Protein AF-A0A8X8VWD7-F1 (afdb_monomer)

Organism: Salvia splendens (NCBI:txid180675)

pLDDT: mean 72.35, std 17.66, range [30.08, 92.81]

Mean predicted aligned error: 17.5 Å

Radius of gyration: 24.33 Å; Cα contacts (8 Å, |Δi|>4): 349; chains: 1; bounding box: 68×51×53 Å

Secondary structure (DSSP, 8-state):
-PPBPEEEEE---S-SS-----EEEEE--SSSEEEEEE-SS-EEEEESS---EEEEEE-TT-HHHHHHHHHHHHHHHHHH--EEEE-HHHHHHHHHH-GGGGG-B---SHHHHHHHHHH-SEEEEE--SSTTSTTEEEEEEEESGGGGTHHHHTTPPP--TTS--EEEEEEEESSTT---EEE-TTPPEEEE--TT--S-EEEEETTEEEEEE-TT-EEEE---SSPPPPP-SS-HHHHHHHHHHHHH-TTPPPPPPSS-----

Solvent-accessible surface area (backbone atoms only — not comparable to full-atom values): 16365 Å² total; per-residue (Å²): 134,90,63,58,47,61,50,76,52,73,69,87,78,98,81,64,104,59,99,67,81,57,74,50,66,52,56,52,83,82,65,60,55,26,52,68,44,82,52,102,86,46,77,42,78,34,61,75,51,82,77,53,25,37,33,43,44,68,42,81,96,40,71,71,41,51,56,52,48,55,55,49,54,50,47,39,41,74,78,65,66,40,47,44,34,32,47,57,70,56,48,55,52,44,44,71,75,35,72,82,50,68,80,55,41,60,68,90,49,77,70,47,62,75,51,41,77,81,67,45,68,42,82,47,77,40,54,71,94,56,74,76,59,88,27,34,84,43,75,43,80,31,46,24,70,42,14,73,44,71,35,33,76,51,69,28,68,76,46,62,63,87,52,77,31,37,35,42,24,48,29,73,46,78,42,99,79,68,67,58,47,80,40,60,46,88,52,73,46,75,52,69,40,50,72,82,54,91,68,83,46,74,47,61,56,96,89,38,80,78,42,80,46,53,63,61,41,68,50,78,48,62,68,65,98,72,73,84,88,80,89,61,95,82,40,71,62,62,49,48,56,47,46,39,40,75,71,63,50,57,89,71,74,81,80,76,59,97,63,74,90,81,75,135

Foldseek 3Di:
DFAADWDWDWDDDPDDPDPDTDTDTPGCPDAQWGQPDDDVQDGDIDGVDPWQEEEEEEDPPDPVLLVVVLVVLVCCCPPVVHAYEYEPVSLVSNCVVDVVSVSYHYDDDPVVVVCVVVVGRYYHYGDDPCVLPVFAPAKDWDQLVCCPPVVVVLVGDRHQNPRAWIKIGGHHTNDPPNHIDTGHQADKDKDAQALPDPDWDWDDDPNDDIDIDDHGDIDIDHDDPDDDDDDDPPDSVVRVVCCCCVPVVPPPDDDADPDHDPDD

InterPro domains:
  IPR016064 NAD kinase/diacylglycerol kinase-like domain superfamily [SSF111331] (53-135)
  IPR016064 NAD kinase/diacylglycerol kinase-like domain superfamily [SSF111331] (135-256)
  IPR017437 ATP-NAD kinase, PpnK-type, C-terminal [G3DSA:2.60.200.30] (138-226)
  IPR017438 Inorganic polyphosphate/ATP-NAD kinase, N-terminal [G3DSA:3.40.50.10330] (19-137)
  IPR017438 Inorganic polyphosphate/ATP-NAD kinase, N-terminal [G3DSA:3.40.50.10330] (227-251)

Nearest PDB structures (foldseek):
  3pfn-assembly1_B  TM=5.390E-01  e=9.059E-14  Homo sapiens
  8kgc-assembly1_D  TM=5.468E-01  e=1.023E-13  Homo sapiens
  8kgc-assembly1_C  TM=5.446E-01  e=1.088E-13  Homo sapiens
  8kgc-assembly1_A  TM=5.673E-01  e=8.144E-13  Homo sapiens
  3pfn-assembly1_C  TM=5.333E-01  e=4.163E-13  Homo sapiens

Sequence (264 aa):
MMRKASFKLSWYCKGEKSDRHKHDVVSFEKGNITTAERSSKQISLKWESPPQTVLMLTKPNSTSVKILCSEIVRWLKEQKNLTIFVEPRVKSELLTESPYYSFVQTWLDDKDVQTLHTKIDLIVTLGGDGTVLWVCDGLILSTTSGSTAYSLAAGGSMVHPQVPGILFTPICPHSLSFRPLILPEYVMLRVVVPFNSRSQAWVSFDGKDRKQLAPGDALVCSMAPWPVPTACQVDSTSDFLRSIHDGLHWNLRKTQAFDGPRDP

Structure (mmCIF, N/CA/C/O backbone):
data_AF-A0A8X8VWD7-F1
#
_entry.id   AF-A0A8X8VWD7-F1
#
loop_
_atom_site.group_PDB
_atom_site.id
_atom_site.type_symbol
_atom_site.label_atom_id
_atom_site.label_alt_id
_atom_site.label_comp_id
_atom_site.label_asym_id
_atom_site.label_entity_id
_atom_site.label_seq_id
_atom_site.pdbx_PDB_ins_code
_atom_site.Cartn_x
_atom_site.Cartn_y
_atom_site.Cartn_z
_atom_site.occupancy
_atom_site.B_iso_or_equiv
_atom_site.auth_seq_id
_atom_site.auth_comp_id
_atom_site.auth_asym_id
_atom_site.auth_atom_id
_atom_site.pdbx_PDB_model_num
ATOM 1 N N . MET A 1 1 ? 19.328 -20.432 22.036 1.00 34.38 1 MET A N 1
ATOM 2 C CA . MET A 1 1 ? 19.271 -19.006 22.428 1.00 34.38 1 MET A CA 1
ATOM 3 C C . MET A 1 1 ? 18.664 -18.230 21.261 1.00 34.38 1 MET A C 1
ATOM 5 O O . MET A 1 1 ? 19.328 -18.085 20.241 1.00 34.38 1 MET A O 1
ATOM 9 N N . MET A 1 2 ? 17.378 -17.870 21.337 1.00 34.78 2 MET A N 1
ATOM 10 C CA . MET A 1 2 ? 16.681 -17.132 20.269 1.00 34.78 2 MET A CA 1
ATOM 11 C C . MET A 1 2 ? 17.216 -15.696 20.208 1.00 34.78 2 MET A C 1
ATOM 13 O O . MET A 1 2 ? 17.334 -15.040 21.239 1.00 34.78 2 MET A O 1
ATOM 17 N N . ARG A 1 3 ? 17.605 -15.228 19.017 1.00 38.12 3 ARG A N 1
ATOM 18 C CA . ARG A 1 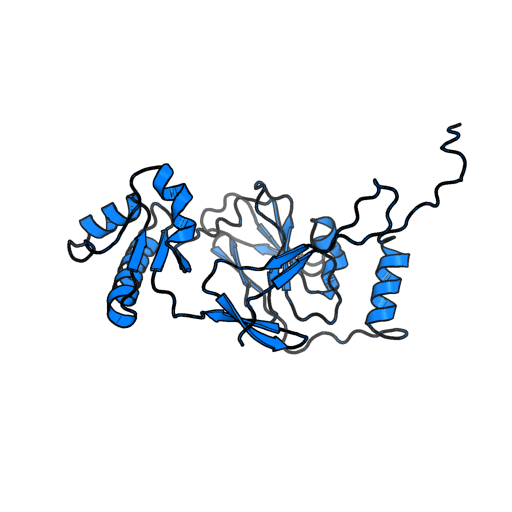3 ? 18.103 -13.860 18.810 1.00 38.12 3 ARG A CA 1
ATOM 19 C C . ARG A 1 3 ? 16.942 -12.967 18.373 1.00 38.12 3 ARG A C 1
ATOM 21 O O . ARG A 1 3 ? 16.262 -13.286 17.401 1.00 38.12 3 ARG A O 1
ATOM 28 N N . LYS A 1 4 ? 16.731 -11.854 19.081 1.00 41.72 4 LYS A N 1
ATOM 29 C CA . LYS A 1 4 ? 15.758 -10.823 18.696 1.00 41.72 4 LYS A CA 1
ATOM 30 C C . LYS A 1 4 ? 16.151 -10.193 17.358 1.00 41.72 4 LYS A C 1
ATOM 32 O O . LYS A 1 4 ? 17.343 -10.103 17.039 1.00 41.72 4 LYS A O 1
ATOM 37 N N . ALA A 1 5 ? 15.150 -9.783 16.573 1.00 39.69 5 ALA A N 1
ATOM 38 C CA . ALA A 1 5 ? 15.383 -9.101 15.305 1.00 39.69 5 ALA A CA 1
ATOM 39 C C . ALA A 1 5 ? 16.308 -7.900 15.556 1.00 39.69 5 ALA A C 1
ATOM 41 O O . ALA A 1 5 ? 16.084 -7.098 16.460 1.00 39.69 5 ALA A O 1
ATOM 42 N N . SER A 1 6 ? 17.399 -7.822 14.810 1.00 40.78 6 SER A N 1
ATOM 43 C CA . SER A 1 6 ? 18.344 -6.715 14.886 1.00 40.78 6 SER A CA 1
ATOM 44 C C . SER A 1 6 ? 18.591 -6.239 13.470 1.00 40.78 6 SER A C 1
ATOM 46 O O . SER A 1 6 ? 19.010 -7.013 12.605 1.00 40.78 6 SER A O 1
ATOM 48 N N . PHE A 1 7 ? 18.294 -4.969 13.220 1.00 40.34 7 PHE A N 1
ATOM 49 C CA . PHE A 1 7 ? 18.666 -4.323 11.974 1.00 40.34 7 PHE A CA 1
ATOM 50 C C . PHE A 1 7 ? 19.991 -3.607 12.210 1.00 40.34 7 PHE A C 1
ATOM 52 O O . PHE A 1 7 ? 20.132 -2.808 13.134 1.00 40.34 7 PHE A O 1
ATOM 59 N N . LYS A 1 8 ? 20.995 -3.927 11.392 1.00 36.59 8 LYS A N 1
ATOM 60 C CA . LYS A 1 8 ? 22.259 -3.195 11.392 1.00 36.59 8 LYS A CA 1
ATOM 61 C C . LYS A 1 8 ? 22.063 -1.976 10.499 1.00 36.59 8 LYS A C 1
ATOM 63 O O . LYS A 1 8 ? 22.049 -2.120 9.279 1.00 36.59 8 LYS A O 1
ATOM 68 N N . LEU A 1 9 ? 21.882 -0.802 11.098 1.00 30.08 9 LEU A N 1
ATOM 69 C CA . LEU A 1 9 ? 21.967 0.450 10.359 1.00 30.08 9 LEU A CA 1
ATOM 70 C C . LEU A 1 9 ? 23.439 0.854 10.299 1.00 30.08 9 LEU A C 1
ATOM 72 O O . LEU A 1 9 ? 24.126 0.965 11.311 1.00 30.08 9 LEU A O 1
ATOM 76 N N . SER A 1 10 ? 23.940 1.046 9.086 1.00 33.03 10 SER A N 1
ATOM 77 C CA . SER A 1 10 ? 25.266 1.604 8.848 1.00 33.03 10 SER A CA 1
ATOM 78 C C . SER A 1 10 ? 25.104 2.899 8.080 1.00 33.03 10 SER A C 1
ATOM 80 O O . SER A 1 10 ? 24.544 2.894 6.984 1.00 33.03 10 SER A O 1
ATOM 82 N N . TRP A 1 11 ? 25.612 3.992 8.634 1.00 38.28 11 TRP A N 1
ATOM 83 C CA . TRP A 1 11 ? 25.683 5.270 7.939 1.00 38.28 11 TRP A CA 1
ATOM 84 C C . TRP A 1 11 ? 27.093 5.846 8.022 1.00 38.28 11 TRP A C 1
ATOM 86 O O . TRP A 1 11 ? 27.909 5.455 8.858 1.00 38.28 11 TRP A O 1
ATOM 96 N N . TYR A 1 12 ? 27.377 6.764 7.105 1.00 34.75 12 TYR A N 1
ATOM 97 C CA . TYR A 1 12 ? 28.673 7.402 6.939 1.00 34.75 12 TYR A CA 1
ATOM 98 C C . TYR A 1 12 ? 28.525 8.904 7.191 1.00 34.75 12 TYR A C 1
ATOM 100 O O . TYR A 1 12 ? 27.782 9.575 6.477 1.00 34.75 12 TYR A O 1
ATOM 108 N N . CYS A 1 13 ? 29.231 9.432 8.193 1.00 32.12 13 CYS A N 1
ATOM 109 C CA . CYS A 1 13 ? 29.353 10.871 8.424 1.00 32.12 13 CYS A CA 1
ATOM 110 C C . CYS A 1 13 ? 30.760 11.319 8.033 1.00 32.12 13 CYS A C 1
ATOM 112 O O . CYS A 1 13 ? 31.749 10.876 8.613 1.00 32.12 13 CYS A O 1
ATOM 114 N N . LYS A 1 14 ? 30.853 12.213 7.047 1.00 38.50 14 LYS A N 1
ATOM 115 C CA . LYS A 1 14 ? 32.120 12.758 6.557 1.00 38.50 14 LYS A CA 1
ATOM 116 C C . LYS A 1 14 ? 32.535 13.936 7.443 1.00 38.50 14 LYS A C 1
ATOM 118 O O . LYS A 1 14 ? 32.353 15.089 7.073 1.00 38.50 14 LYS A O 1
ATOM 123 N N . GLY A 1 15 ? 33.014 13.639 8.646 1.00 47.12 15 GLY A N 1
ATOM 124 C CA . GLY A 1 15 ? 33.325 14.682 9.619 1.00 47.12 15 GLY A CA 1
ATOM 125 C C . GLY A 1 15 ? 33.857 14.158 10.942 1.00 47.12 15 GLY A C 1
ATOM 126 O O . GLY A 1 15 ? 33.262 14.438 11.964 1.00 47.12 15 GLY A O 1
ATOM 127 N N . GLU A 1 16 ? 34.931 13.372 10.917 1.00 38.38 16 GLU A N 1
ATOM 128 C CA . GLU A 1 16 ? 35.902 13.219 12.011 1.00 38.38 16 GLU A CA 1
ATOM 129 C C . GLU A 1 16 ? 37.056 12.352 11.481 1.00 38.38 16 GLU A C 1
ATOM 131 O O . GLU A 1 16 ? 36.824 11.406 10.731 1.00 38.38 16 GLU A O 1
ATOM 136 N N . LYS A 1 17 ? 38.312 12.697 11.798 1.00 42.28 17 LYS A N 1
ATOM 137 C CA . LYS A 1 17 ? 39.547 12.073 11.265 1.00 42.28 17 LYS A CA 1
ATOM 138 C C . LYS A 1 17 ? 39.801 10.642 11.785 1.00 42.28 17 LYS A C 1
ATOM 140 O O . LYS A 1 17 ? 40.917 10.289 12.151 1.00 42.28 17 LYS A O 1
ATOM 145 N N . SER A 1 18 ? 38.776 9.804 11.834 1.00 44.47 18 SER A N 1
ATOM 146 C CA . SER A 1 18 ? 38.897 8.391 12.166 1.00 44.47 18 SER A CA 1
ATOM 147 C C . SER A 1 18 ? 37.934 7.615 11.277 1.00 44.47 18 SER A C 1
ATOM 149 O O . SER A 1 18 ? 36.719 7.751 11.405 1.00 44.47 18 SER A O 1
ATOM 151 N N . ASP A 1 19 ? 38.497 6.783 10.405 1.00 42.84 19 ASP A N 1
ATOM 152 C CA . ASP A 1 19 ? 37.824 5.895 9.447 1.00 42.84 19 ASP A CA 1
ATOM 153 C C . ASP A 1 19 ? 37.116 4.711 10.146 1.00 42.84 19 ASP A C 1
ATOM 155 O O . ASP A 1 19 ? 37.159 3.558 9.723 1.00 42.84 19 ASP A O 1
ATOM 159 N N . ARG A 1 20 ? 36.496 4.967 11.303 1.00 42.66 20 ARG A N 1
ATOM 160 C CA . ARG A 1 20 ? 35.749 3.966 12.059 1.00 42.66 20 ARG A CA 1
ATOM 161 C C . ARG A 1 20 ? 34.300 4.002 11.608 1.00 42.66 20 ARG A C 1
ATOM 163 O O . ARG A 1 20 ? 33.562 4.931 11.927 1.00 42.66 20 ARG A O 1
ATOM 170 N N . HIS A 1 21 ? 33.884 2.952 10.906 1.00 41.91 21 HIS A N 1
ATOM 171 C CA . HIS A 1 21 ? 32.474 2.650 10.704 1.00 41.91 21 HIS A CA 1
ATOM 172 C C . HIS A 1 21 ? 31.763 2.625 12.064 1.00 41.91 21 HIS A C 1
ATOM 174 O O . HIS A 1 21 ? 32.009 1.733 12.878 1.00 41.91 21 HIS A O 1
ATOM 180 N N . LYS A 1 22 ? 30.872 3.589 12.323 1.00 38.59 22 LYS A N 1
ATOM 181 C CA . LYS A 1 22 ? 29.913 3.447 13.419 1.00 38.59 22 LYS A CA 1
ATOM 182 C C . LYS A 1 22 ? 28.881 2.411 12.983 1.00 38.59 22 LYS A C 1
ATOM 184 O O . LYS A 1 22 ? 28.254 2.524 11.930 1.00 38.59 22 LYS A O 1
ATOM 189 N N . HIS A 1 23 ? 28.787 1.345 13.760 1.00 40.72 23 HIS A N 1
ATOM 190 C CA . HIS A 1 23 ? 27.794 0.302 13.595 1.00 40.72 23 HIS A CA 1
ATOM 191 C C . HIS A 1 23 ? 26.852 0.402 14.780 1.00 40.72 23 HIS A C 1
ATOM 193 O O . HIS A 1 23 ? 27.210 -0.070 15.854 1.00 40.72 23 HIS A O 1
ATOM 199 N N . ASP A 1 24 ? 25.668 0.973 14.578 1.00 33.38 24 ASP A N 1
ATOM 200 C CA . ASP A 1 24 ? 24.598 0.803 15.551 1.00 33.38 24 ASP A CA 1
ATOM 201 C C . ASP A 1 24 ? 23.712 -0.350 15.097 1.00 33.38 24 ASP A C 1
ATOM 203 O O . ASP A 1 24 ? 23.136 -0.387 14.004 1.00 33.38 24 ASP A O 1
ATOM 207 N N . VAL A 1 25 ? 23.668 -1.362 15.952 1.00 37.59 25 VAL A N 1
ATOM 208 C CA . VAL A 1 25 ? 22.702 -2.438 15.842 1.00 37.59 25 VAL A CA 1
ATOM 209 C C . VAL A 1 25 ? 21.448 -1.933 16.536 1.00 37.59 25 VAL A C 1
ATOM 211 O O . VAL A 1 25 ? 21.422 -1.823 17.756 1.00 37.59 25 VAL A O 1
ATOM 214 N N . VAL A 1 26 ? 20.406 -1.624 15.764 1.00 36.72 26 VAL A N 1
ATOM 215 C CA . VAL A 1 26 ? 19.080 -1.373 16.328 1.00 36.72 26 VAL A CA 1
ATOM 216 C C . VAL A 1 26 ? 18.495 -2.740 16.662 1.00 36.72 26 VAL A C 1
ATOM 218 O O . VAL A 1 26 ? 17.959 -3.448 15.804 1.00 36.72 26 VAL A O 1
ATOM 221 N N . SER A 1 27 ? 18.704 -3.162 17.902 1.00 39.00 27 SER A N 1
ATOM 222 C CA . SER A 1 27 ? 18.064 -4.323 18.500 1.00 39.00 27 SER A CA 1
ATOM 223 C C . SER A 1 27 ? 16.671 -3.912 18.983 1.00 39.00 27 SER A C 1
ATOM 225 O O . SER A 1 27 ? 16.515 -2.932 19.711 1.00 39.00 27 SER A O 1
ATOM 227 N N . PHE A 1 28 ? 15.630 -4.669 18.623 1.00 43.25 28 PHE A N 1
ATOM 228 C CA . PHE A 1 28 ? 14.352 -4.578 19.342 1.00 43.25 28 PHE A CA 1
ATOM 229 C C . PHE A 1 28 ? 14.529 -5.255 20.705 1.00 43.25 28 PHE A C 1
ATOM 231 O O . PHE A 1 28 ? 14.054 -6.363 20.936 1.00 43.25 28 PHE A O 1
ATOM 238 N N . GLU A 1 29 ? 15.291 -4.640 21.609 1.00 41.69 29 GLU A N 1
ATOM 239 C CA . GLU A 1 29 ? 15.499 -5.178 22.958 1.00 41.69 29 GLU A CA 1
ATOM 240 C C . GLU A 1 29 ? 14.181 -5.238 23.739 1.00 41.69 29 GLU A C 1
ATOM 242 O O . GLU A 1 29 ? 13.947 -6.189 24.494 1.00 41.69 29 GLU A O 1
ATOM 247 N N . LYS A 1 30 ? 13.270 -4.296 23.464 1.00 44.53 30 LYS A N 1
ATOM 248 C CA . LYS A 1 30 ? 11.921 -4.219 24.032 1.00 44.53 30 LYS A CA 1
ATOM 249 C C . LYS A 1 30 ? 10.868 -4.502 22.955 1.00 44.53 30 LYS A C 1
ATOM 251 O O . LYS A 1 30 ? 10.582 -3.648 22.123 1.00 44.53 30 LYS A O 1
ATOM 256 N N . GLY A 1 31 ? 10.322 -5.715 22.971 1.00 48.94 31 GLY A N 1
AT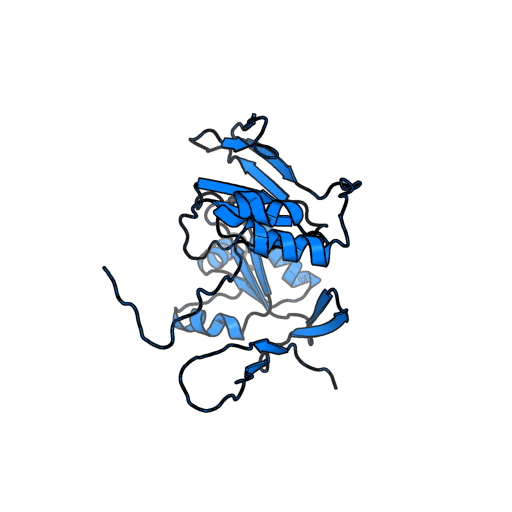OM 257 C CA . GLY A 1 31 ? 9.263 -6.181 22.072 1.00 48.94 31 GLY A CA 1
ATOM 258 C C . GLY A 1 31 ? 9.109 -7.704 22.129 1.00 48.94 31 GLY A C 1
ATOM 259 O O . GLY A 1 31 ? 10.093 -8.402 22.382 1.00 48.94 31 GLY A O 1
ATOM 260 N N . ASN A 1 32 ? 7.888 -8.195 21.889 1.00 52.47 32 ASN A N 1
ATOM 261 C CA . ASN A 1 32 ? 7.513 -9.621 21.918 1.00 52.47 32 ASN A CA 1
ATOM 262 C C . ASN A 1 32 ? 7.646 -10.302 20.542 1.00 52.47 32 ASN A C 1
ATOM 264 O O . ASN A 1 32 ? 6.995 -11.310 20.283 1.00 52.47 32 ASN A O 1
ATOM 268 N N . ILE A 1 33 ? 8.432 -9.743 19.618 1.00 48.16 33 ILE A N 1
ATOM 269 C CA . ILE A 1 33 ? 8.555 -10.247 18.244 1.00 48.16 33 ILE A CA 1
ATOM 270 C C . ILE A 1 33 ? 9.995 -10.708 18.005 1.00 48.16 33 ILE A C 1
ATOM 272 O O . ILE A 1 33 ? 10.941 -9.926 18.106 1.00 48.16 33 ILE A O 1
ATOM 276 N N . THR A 1 34 ? 10.164 -11.979 17.643 1.00 47.28 34 THR A N 1
ATOM 277 C CA . THR A 1 34 ? 11.444 -12.573 17.233 1.00 47.28 34 THR A CA 1
ATOM 278 C C . THR A 1 34 ? 11.433 -12.978 15.773 1.00 47.28 34 THR A C 1
ATOM 280 O O . THR A 1 34 ? 10.389 -13.157 15.152 1.00 47.28 34 THR A O 1
ATOM 283 N N . THR A 1 35 ? 12.617 -13.147 15.193 1.00 48.88 35 THR A N 1
ATOM 284 C CA . THR A 1 35 ? 12.740 -13.781 13.882 1.00 48.88 35 THR A CA 1
ATOM 285 C C . THR A 1 35 ? 12.562 -15.289 14.041 1.00 48.88 35 THR A C 1
ATOM 287 O O . THR A 1 35 ? 13.400 -15.938 14.666 1.00 48.88 35 THR A O 1
ATOM 290 N N . ALA A 1 36 ? 11.485 -15.835 13.482 1.00 43.59 36 ALA A N 1
ATOM 291 C CA . ALA A 1 36 ? 11.195 -17.266 13.468 1.00 43.59 36 ALA A CA 1
ATOM 292 C C . ALA A 1 36 ? 12.186 -18.022 12.584 1.00 43.59 36 ALA A C 1
ATOM 294 O O . ALA A 1 36 ? 12.737 -19.040 12.988 1.00 43.59 36 ALA A O 1
ATOM 295 N N . GLU A 1 37 ? 12.416 -17.492 11.383 1.00 39.47 37 GLU A N 1
ATOM 296 C CA . GLU A 1 37 ? 13.271 -18.084 10.363 1.00 39.47 37 GLU A CA 1
ATOM 297 C C . GLU A 1 37 ? 13.940 -16.972 9.561 1.00 39.47 37 GLU A C 1
ATOM 299 O O . GLU A 1 37 ? 13.313 -15.972 9.191 1.00 39.47 37 GLU A O 1
ATOM 304 N N . ARG A 1 38 ? 15.239 -17.149 9.315 1.00 35.44 38 ARG A N 1
ATOM 305 C CA . ARG A 1 38 ? 16.045 -16.254 8.491 1.00 35.44 38 ARG A CA 1
ATOM 306 C C . ARG A 1 38 ? 16.423 -17.007 7.222 1.00 35.44 38 ARG A C 1
ATOM 308 O O . ARG A 1 38 ? 17.438 -17.694 7.185 1.00 35.44 38 ARG A O 1
ATOM 315 N N . SER A 1 39 ? 15.583 -16.896 6.200 1.00 39.06 39 SER A N 1
ATOM 316 C CA . SER A 1 39 ? 15.963 -17.243 4.831 1.00 39.06 39 SER A CA 1
ATOM 317 C C . SER A 1 39 ? 16.686 -16.045 4.208 1.00 39.06 39 SER A C 1
ATOM 319 O O . SER A 1 39 ? 16.438 -14.902 4.592 1.00 39.06 39 SER A O 1
ATOM 321 N N . SER A 1 40 ? 17.546 -16.270 3.212 1.00 43.19 40 SER A N 1
ATOM 322 C CA . SER A 1 40 ? 18.128 -15.188 2.400 1.00 43.19 40 SER A CA 1
ATOM 323 C C . SER A 1 40 ? 17.073 -14.347 1.661 1.00 43.19 40 SER A C 1
ATOM 325 O O . SER A 1 40 ? 17.414 -13.303 1.113 1.00 43.19 40 SER A O 1
ATOM 327 N N . LYS A 1 41 ? 15.801 -14.780 1.659 1.00 41.50 41 LYS A N 1
ATOM 328 C CA . LYS A 1 41 ? 14.684 -14.153 0.936 1.00 41.50 41 LYS A CA 1
ATOM 329 C C . LYS A 1 41 ? 13.497 -13.722 1.807 1.00 41.50 41 LYS A C 1
ATOM 331 O O . LYS A 1 41 ? 12.646 -12.988 1.322 1.00 41.50 41 LYS A O 1
ATOM 336 N N . GLN A 1 42 ? 13.414 -14.145 3.070 1.00 35.72 42 GLN A N 1
ATOM 337 C CA . GLN A 1 42 ? 12.292 -13.792 3.944 1.00 35.72 42 GLN A CA 1
ATOM 338 C C . GLN A 1 42 ? 12.719 -13.801 5.412 1.00 35.72 42 GLN A C 1
ATOM 340 O O . GLN A 1 42 ? 13.373 -14.736 5.880 1.00 35.72 42 GLN A O 1
ATOM 345 N N . ILE A 1 43 ? 12.322 -12.755 6.135 1.00 41.94 43 ILE A N 1
ATOM 346 C CA . ILE A 1 43 ? 12.397 -12.702 7.593 1.00 41.94 43 ILE A CA 1
ATOM 347 C C . ILE A 1 43 ? 10.979 -12.951 8.093 1.00 41.94 43 ILE A C 1
ATOM 349 O O . ILE A 1 43 ? 10.116 -12.082 7.985 1.00 41.94 43 ILE A O 1
ATOM 353 N N . SER A 1 44 ? 10.727 -14.157 8.596 1.00 41.12 44 SER A N 1
ATOM 354 C CA . SER A 1 44 ? 9.458 -14.463 9.253 1.00 41.12 44 SER A CA 1
ATOM 355 C C . SER A 1 44 ? 9.513 -13.917 10.675 1.00 41.12 44 SER A C 1
ATOM 357 O O . SER A 1 44 ? 10.395 -14.291 11.451 1.00 41.12 44 SER A O 1
ATOM 359 N N . LEU A 1 45 ? 8.612 -12.996 11.006 1.00 44.44 45 LEU A N 1
ATOM 360 C CA . LEU A 1 45 ? 8.451 -12.486 12.362 1.00 44.44 45 LEU A CA 1
ATOM 361 C C . LEU A 1 45 ? 7.459 -13.389 13.095 1.00 44.44 45 LEU A C 1
ATOM 363 O O . LEU A 1 45 ? 6.318 -13.551 12.668 1.00 44.44 45 LEU A O 1
ATOM 367 N N . LYS A 1 46 ? 7.903 -13.988 14.196 1.00 49.09 46 LYS A N 1
ATOM 368 C CA . LYS A 1 46 ? 7.081 -14.807 15.079 1.00 49.09 46 LYS A CA 1
ATOM 369 C C . LYS A 1 46 ? 6.983 -14.118 16.424 1.00 49.09 46 LYS A C 1
ATOM 371 O O . LYS A 1 46 ? 7.976 -13.662 16.987 1.00 49.09 46 LYS A O 1
ATOM 376 N N . TRP A 1 47 ? 5.766 -14.051 16.930 1.00 58.12 47 TRP A N 1
ATOM 377 C CA . TRP A 1 47 ? 5.529 -13.592 18.281 1.00 58.12 47 TRP A CA 1
ATOM 378 C C . TRP A 1 47 ? 6.166 -14.577 19.274 1.00 58.12 47 TRP A C 1
ATOM 380 O O . TRP A 1 47 ? 5.934 -15.783 19.182 1.00 58.12 47 TRP A O 1
ATOM 390 N N . GLU A 1 48 ? 6.996 -14.076 20.192 1.00 60.06 48 GLU A N 1
ATOM 391 C CA . GLU A 1 48 ? 7.553 -14.852 21.310 1.00 60.06 48 GLU A CA 1
ATOM 392 C C . GLU A 1 48 ? 6.426 -15.367 22.216 1.00 60.06 48 GLU A C 1
ATOM 394 O O . GLU A 1 48 ? 6.473 -16.499 22.694 1.00 60.06 48 GLU A O 1
ATOM 399 N N . SER A 1 49 ? 5.383 -14.555 22.386 1.00 67.56 49 SER A N 1
ATOM 400 C CA . SER A 1 49 ? 4.134 -14.884 23.068 1.00 67.56 49 SER A CA 1
ATOM 401 C C . SER A 1 49 ? 2.950 -14.480 22.186 1.00 67.56 49 SER A C 1
ATOM 403 O O . SER A 1 49 ? 3.030 -13.460 21.506 1.00 67.56 49 SER A O 1
ATOM 405 N N . PRO A 1 50 ? 1.846 -15.249 22.151 1.00 69.44 50 PRO A N 1
ATOM 406 C CA . PRO A 1 50 ? 0.674 -14.853 21.376 1.00 69.44 50 PRO A CA 1
ATOM 407 C C . PRO A 1 50 ? 0.209 -13.454 21.815 1.00 69.44 50 PRO A C 1
ATOM 409 O O . PRO A 1 50 ? 0.199 -13.190 23.022 1.00 69.44 50 PRO A O 1
ATOM 412 N N . PRO A 1 51 ? -0.160 -12.567 20.869 1.00 78.00 51 PRO A N 1
ATOM 413 C CA . PRO A 1 51 ? -0.600 -11.219 21.204 1.00 78.00 51 PRO A CA 1
ATOM 414 C C . PRO A 1 51 ? -1.797 -11.313 22.144 1.00 78.00 51 PRO A C 1
ATOM 416 O O . PRO A 1 51 ? -2.687 -12.133 21.918 1.00 78.00 51 PRO A O 1
ATOM 419 N N . GLN A 1 52 ? -1.804 -10.504 23.197 1.00 84.31 52 GLN A N 1
ATOM 420 C CA . GLN A 1 52 ? -2.865 -10.491 24.202 1.00 84.31 52 GLN A CA 1
ATOM 421 C C . GLN A 1 52 ? -3.757 -9.264 24.058 1.00 84.31 52 GLN A C 1
ATOM 423 O O . GLN A 1 52 ? -4.940 -9.335 24.399 1.00 84.31 52 GLN A O 1
ATOM 428 N N . THR A 1 53 ? -3.220 -8.167 23.517 1.00 84.62 53 THR A N 1
ATOM 429 C CA . THR A 1 53 ? -3.931 -6.889 23.435 1.00 84.62 53 THR A CA 1
ATOM 430 C C . THR A 1 53 ? -4.055 -6.388 21.999 1.00 84.62 53 THR A C 1
ATOM 432 O O . THR A 1 53 ? -3.058 -6.210 21.297 1.00 84.62 53 THR A O 1
ATOM 435 N N . VAL A 1 54 ? -5.289 -6.098 21.579 1.00 86.62 54 VAL A N 1
ATOM 436 C CA . VAL A 1 54 ? -5.626 -5.524 20.270 1.00 86.62 54 VAL A CA 1
ATOM 437 C C . VAL A 1 54 ? -6.212 -4.127 20.436 1.00 86.62 54 VAL A C 1
ATOM 439 O O . VAL A 1 54 ? -7.159 -3.951 21.194 1.00 86.62 54 VAL A O 1
ATOM 442 N N . LEU A 1 55 ? -5.713 -3.153 19.680 1.00 84.81 55 LEU A N 1
ATOM 443 C CA . LEU A 1 55 ? -6.370 -1.866 19.462 1.00 84.81 55 LEU A CA 1
ATOM 444 C C . LEU A 1 55 ? -7.191 -1.917 18.177 1.00 84.81 55 LEU A C 1
ATOM 446 O O . LEU A 1 55 ? -6.637 -2.192 17.116 1.00 84.81 55 LEU A O 1
ATOM 450 N N . MET A 1 56 ? -8.477 -1.592 18.249 1.00 83.06 56 MET A N 1
ATOM 451 C CA . MET A 1 56 ? -9.324 -1.404 17.079 1.00 83.06 56 MET A CA 1
ATOM 452 C C . MET A 1 56 ? -9.577 0.078 16.817 1.00 83.06 56 MET A C 1
ATOM 454 O O . MET A 1 56 ? -10.073 0.800 17.682 1.00 83.06 56 MET A O 1
ATOM 458 N N . LEU A 1 57 ? -9.262 0.516 15.603 1.00 79.75 57 LEU A N 1
ATOM 459 C CA . LEU A 1 57 ? -9.571 1.855 15.101 1.00 79.75 57 LEU A CA 1
ATOM 460 C C . LEU A 1 57 ? -10.655 1.730 14.042 1.00 79.75 57 LEU A C 1
ATOM 462 O O . LEU A 1 57 ? -10.591 0.805 13.231 1.00 79.75 57 LEU A O 1
ATOM 466 N N . THR A 1 58 ? -11.635 2.633 14.023 1.00 82.00 58 THR A N 1
ATOM 467 C CA . THR A 1 58 ? -12.758 2.503 13.082 1.00 82.00 58 THR A CA 1
ATOM 468 C C . THR A 1 58 ? -13.007 3.763 12.266 1.00 82.00 58 THR A C 1
ATOM 470 O O . THR A 1 58 ? -12.871 4.877 12.768 1.00 82.00 58 THR A O 1
ATOM 473 N N . LYS A 1 59 ? -13.444 3.609 11.009 1.00 77.62 59 LYS A N 1
ATOM 474 C CA . LYS A 1 59 ? -13.917 4.744 10.209 1.00 77.62 59 LYS A CA 1
ATOM 475 C C . LYS A 1 59 ? -15.122 5.404 10.891 1.00 77.62 59 LYS A C 1
ATOM 477 O O . LYS A 1 59 ? -16.140 4.734 11.108 1.00 77.62 59 LYS A O 1
ATOM 482 N N . PRO A 1 60 ? -15.089 6.725 11.125 1.00 76.44 60 PRO A N 1
ATOM 483 C CA . PRO A 1 60 ? -16.218 7.412 11.718 1.00 76.44 60 PRO A CA 1
ATOM 484 C C . PRO A 1 60 ? -17.444 7.418 10.792 1.00 76.44 60 PRO A C 1
ATOM 486 O O . PRO A 1 60 ? -17.330 7.477 9.568 1.00 76.44 60 PRO A O 1
ATOM 489 N N . ASN A 1 61 ? -18.637 7.409 11.394 1.00 76.00 61 ASN A N 1
ATOM 490 C CA . ASN A 1 61 ? -19.928 7.624 10.718 1.00 76.00 61 ASN A CA 1
ATOM 491 C C . ASN A 1 61 ? -20.271 6.607 9.609 1.00 76.00 61 ASN A C 1
ATOM 493 O O . ASN A 1 61 ? -21.008 6.926 8.680 1.00 76.00 61 ASN A O 1
ATOM 497 N N . SER A 1 62 ? -19.766 5.373 9.700 1.00 77.69 62 SER A N 1
ATOM 498 C CA . SER A 1 62 ? -20.088 4.299 8.756 1.00 77.69 62 SER A CA 1
ATOM 499 C C . SER A 1 62 ? -20.842 3.162 9.445 1.00 77.69 62 SER A C 1
ATOM 501 O O . SER A 1 62 ? -20.271 2.432 10.247 1.00 77.69 62 SER A O 1
ATOM 503 N N . THR A 1 63 ? -22.128 2.992 9.123 1.00 80.94 63 THR A N 1
ATOM 504 C CA . THR A 1 63 ? -22.991 1.968 9.743 1.00 80.94 63 THR A CA 1
ATOM 505 C C . THR A 1 63 ? -22.489 0.545 9.495 1.00 80.94 63 THR A C 1
ATOM 507 O O . THR A 1 63 ? -22.490 -0.268 10.410 1.00 80.94 63 THR A O 1
ATOM 510 N N . SER A 1 64 ? -21.990 0.253 8.291 1.00 80.88 64 SER A N 1
ATOM 511 C CA . SER A 1 64 ? -21.416 -1.059 7.960 1.00 80.88 64 SER A CA 1
ATOM 512 C C . SER A 1 64 ? -20.176 -1.385 8.795 1.00 80.88 64 SER A C 1
ATOM 514 O O . SER A 1 64 ? -20.032 -2.508 9.268 1.00 80.88 64 SER A O 1
ATOM 516 N N . VAL A 1 65 ? -19.304 -0.399 9.025 1.00 83.00 65 VAL A N 1
ATOM 517 C CA . VAL A 1 65 ? -18.106 -0.558 9.862 1.00 83.00 65 VAL A CA 1
ATOM 518 C C . VAL A 1 65 ? -18.477 -0.753 11.329 1.00 83.00 65 VAL A C 1
ATOM 520 O O . VAL A 1 65 ? -17.827 -1.543 12.001 1.00 83.00 65 VAL A O 1
ATOM 523 N N . LYS A 1 66 ? -19.530 -0.087 11.819 1.00 84.19 66 LYS A N 1
ATOM 524 C CA . LYS A 1 66 ? -20.026 -0.272 13.192 1.00 84.19 66 LYS A CA 1
ATOM 525 C C . LYS A 1 66 ? -20.480 -1.710 13.445 1.00 84.19 66 LYS A C 1
ATOM 527 O O . LYS A 1 66 ? -20.007 -2.320 14.396 1.00 84.19 66 LYS A O 1
ATOM 532 N N . ILE A 1 67 ? -21.314 -2.255 12.554 1.00 84.31 67 ILE A N 1
ATOM 533 C CA . ILE A 1 67 ? -21.806 -3.643 12.640 1.00 84.31 67 ILE A CA 1
ATOM 534 C C . ILE A 1 67 ? -20.630 -4.628 12.601 1.00 84.31 67 ILE A C 1
ATOM 536 O O . ILE A 1 67 ? -20.495 -5.487 13.463 1.00 84.31 67 ILE A O 1
ATOM 540 N N . LEU A 1 68 ? -19.716 -4.454 11.643 1.00 86.19 68 LEU A N 1
ATOM 541 C CA . LEU A 1 68 ? -18.537 -5.313 11.526 1.00 86.19 68 LEU A CA 1
ATOM 542 C C . LEU A 1 68 ? -17.617 -5.207 12.757 1.00 86.19 68 LEU A C 1
ATOM 544 O O . LEU A 1 68 ? -17.028 -6.193 13.196 1.00 86.19 68 LEU A O 1
ATOM 548 N N . CYS A 1 69 ? -17.477 -4.006 13.324 1.00 88.12 69 CYS A N 1
ATOM 549 C CA . CYS A 1 69 ? -16.692 -3.789 14.531 1.00 88.12 69 CYS A CA 1
ATOM 550 C C . CYS A 1 69 ? -17.276 -4.560 15.714 1.00 88.12 69 CYS A C 1
ATOM 552 O O . CYS A 1 69 ? -16.515 -5.203 16.433 1.00 88.12 69 CYS A O 1
ATOM 554 N N . SER A 1 70 ? -18.596 -4.533 15.911 1.00 89.56 70 SER A N 1
ATOM 555 C CA . SER A 1 70 ? -19.233 -5.236 17.025 1.00 89.56 70 SER A CA 1
ATOM 556 C C . SER A 1 70 ? -19.074 -6.761 16.896 1.00 89.56 70 SER A C 1
ATOM 558 O O . SER A 1 70 ? -18.660 -7.423 17.854 1.00 89.56 70 SER A O 1
ATOM 560 N N . GLU A 1 71 ? -19.226 -7.307 15.684 1.00 89.19 71 GLU A N 1
ATOM 561 C CA . GLU A 1 71 ? -18.972 -8.723 15.376 1.00 89.19 71 GLU A CA 1
ATOM 562 C C . GLU A 1 71 ? -17.520 -9.147 15.646 1.00 89.19 71 GLU A C 1
ATOM 564 O O . GLU A 1 71 ? -17.275 -10.174 16.287 1.00 89.19 71 GLU A O 1
ATOM 569 N N . ILE A 1 72 ? -16.542 -8.354 15.198 1.00 89.56 72 ILE A N 1
ATOM 570 C CA . ILE A 1 72 ? -15.121 -8.673 15.383 1.00 89.56 72 ILE A CA 1
ATOM 571 C C . ILE A 1 72 ? -14.727 -8.567 16.856 1.00 89.56 72 ILE A C 1
ATOM 573 O O . ILE A 1 72 ? -14.021 -9.443 17.353 1.00 89.56 72 ILE A O 1
ATOM 577 N N . VAL A 1 73 ? -15.197 -7.547 17.581 1.00 91.50 73 VAL A N 1
ATOM 578 C CA . VAL A 1 73 ? -14.948 -7.409 19.026 1.00 91.50 73 VAL A CA 1
ATOM 579 C C . VAL A 1 73 ? -15.476 -8.631 19.776 1.00 91.50 73 VAL A C 1
ATOM 581 O O . VAL A 1 73 ? -14.758 -9.211 20.596 1.00 91.50 73 VAL A O 1
ATOM 584 N N . ARG A 1 74 ? -16.703 -9.065 19.464 1.00 91.12 74 ARG A N 1
ATOM 585 C CA . ARG A 1 74 ? -17.310 -10.273 20.033 1.00 91.12 74 ARG A CA 1
ATOM 586 C C . ARG A 1 74 ? -16.476 -11.515 19.710 1.00 91.12 74 ARG A C 1
ATOM 588 O O . ARG A 1 74 ? -16.128 -12.263 20.620 1.00 91.12 74 ARG A O 1
ATOM 595 N N . TRP A 1 75 ? -16.083 -11.705 18.451 1.00 92.69 75 TRP A N 1
ATOM 596 C CA . TRP A 1 75 ? -15.259 -12.843 18.037 1.00 92.69 75 TRP A CA 1
ATOM 597 C C . TRP A 1 75 ? -13.885 -12.862 18.724 1.00 92.69 75 TRP A C 1
ATOM 599 O O . TRP A 1 75 ? -13.463 -13.903 19.229 1.00 92.69 75 TRP A O 1
ATOM 609 N N . LEU A 1 76 ? -13.196 -11.718 18.806 1.00 89.56 76 LEU A N 1
ATOM 610 C CA . LEU A 1 76 ? -11.893 -11.598 19.471 1.00 89.56 76 LEU A CA 1
ATOM 611 C C . LEU A 1 76 ? -11.991 -11.925 20.962 1.00 89.56 76 LEU A C 1
ATOM 613 O O . LEU A 1 76 ? -11.085 -12.554 21.517 1.00 89.56 76 LEU A O 1
ATOM 617 N N . LYS A 1 77 ? -13.096 -11.539 21.608 1.00 91.00 77 LYS A N 1
ATOM 618 C CA . LYS A 1 77 ? -13.321 -11.859 23.014 1.00 91.00 77 LYS A CA 1
ATOM 619 C C . LYS A 1 77 ? -13.666 -13.333 23.226 1.00 91.00 77 LYS A C 1
ATOM 621 O O . LYS A 1 77 ? -13.063 -13.966 24.085 1.00 91.00 77 LYS A O 1
ATOM 626 N N . GLU A 1 78 ? -14.591 -13.888 22.449 1.00 90.44 78 GLU A N 1
ATOM 627 C CA . GLU A 1 78 ? -15.086 -15.260 22.637 1.00 90.44 78 GLU A CA 1
ATOM 628 C C . GLU A 1 78 ? -14.082 -16.323 22.179 1.00 90.44 78 GLU A C 1
ATOM 630 O O . GLU A 1 78 ? -13.872 -17.314 22.871 1.00 90.44 78 GLU A O 1
ATOM 635 N N . GLN A 1 79 ? -13.448 -16.125 21.021 1.00 88.94 79 GLN A N 1
ATOM 636 C CA . GLN A 1 79 ? -12.615 -17.151 20.384 1.00 88.94 79 GLN A CA 1
ATOM 637 C C . GLN A 1 79 ? -11.139 -17.039 20.748 1.00 88.94 79 GLN A C 1
ATOM 639 O O . GLN A 1 79 ? -10.417 -18.036 20.739 1.00 88.94 79 GLN A O 1
ATOM 644 N N . LYS A 1 80 ? -10.660 -15.818 21.010 1.00 83.38 80 LYS A N 1
ATOM 645 C CA . LYS A 1 80 ? -9.237 -15.544 21.257 1.00 83.38 80 LYS A CA 1
ATOM 646 C C . LYS A 1 80 ? -8.956 -15.028 22.668 1.00 83.38 80 LYS A C 1
ATOM 648 O O . LYS A 1 80 ? -7.790 -14.957 23.040 1.00 83.38 80 LYS A O 1
ATOM 653 N N . ASN A 1 81 ? -9.997 -14.710 23.446 1.00 89.88 81 ASN A N 1
ATOM 654 C CA . ASN A 1 81 ? -9.918 -14.132 24.791 1.00 89.88 81 ASN A CA 1
ATOM 655 C C . ASN A 1 81 ? -8.920 -12.965 24.901 1.00 89.88 81 ASN A C 1
ATOM 657 O O . ASN A 1 81 ? -8.178 -12.852 25.876 1.00 89.88 81 ASN A O 1
ATOM 661 N N . LEU A 1 82 ? -8.903 -12.101 23.885 1.00 89.56 82 LEU A N 1
ATOM 662 C CA . LEU A 1 82 ? -8.001 -10.953 23.832 1.00 89.56 82 LEU A CA 1
ATOM 663 C C . LEU A 1 82 ? -8.547 -9.773 24.637 1.00 89.56 82 LEU A C 1
ATOM 665 O O . LEU A 1 82 ? -9.757 -9.627 24.831 1.00 89.56 82 LEU A O 1
ATOM 669 N N . THR A 1 83 ? -7.639 -8.912 25.088 1.00 90.38 83 THR A N 1
ATOM 670 C CA . THR A 1 83 ? -7.974 -7.596 25.635 1.00 90.38 83 THR A CA 1
ATOM 671 C C . THR A 1 83 ? -8.144 -6.626 24.477 1.00 90.38 83 THR A C 1
ATOM 673 O O . THR A 1 83 ? -7.241 -6.472 23.657 1.00 90.38 83 THR A O 1
ATOM 676 N N . ILE A 1 84 ? -9.303 -5.976 24.396 1.00 92.81 84 ILE A N 1
ATOM 677 C CA . ILE A 1 84 ? -9.628 -5.075 23.290 1.00 92.81 84 ILE A CA 1
ATOM 678 C C . ILE A 1 84 ? -9.617 -3.628 23.777 1.00 92.81 84 ILE A C 1
ATOM 680 O O . ILE A 1 84 ? -10.332 -3.275 24.715 1.00 92.81 84 ILE A O 1
ATOM 684 N N . PHE A 1 85 ? -8.823 -2.803 23.104 1.00 91.69 85 PHE A N 1
ATOM 685 C CA . PHE A 1 85 ? -8.831 -1.350 23.184 1.00 91.69 85 PHE A CA 1
ATOM 686 C C . PHE A 1 85 ? -9.540 -0.780 21.963 1.00 91.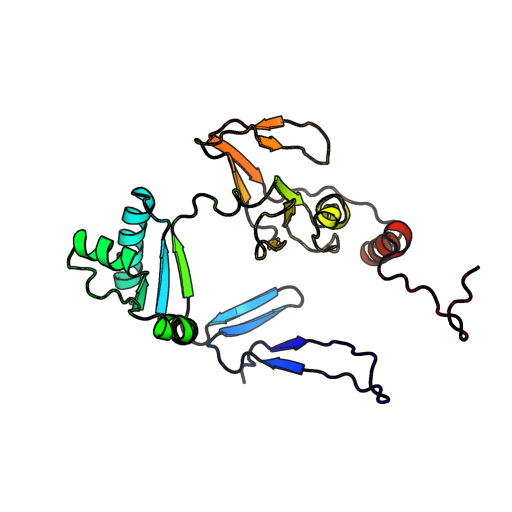69 85 PHE A C 1
ATOM 688 O O . PHE A 1 85 ? -9.341 -1.263 20.853 1.00 91.69 85 PHE A O 1
ATOM 695 N N . VAL A 1 86 ? -10.333 0.267 22.147 1.00 90.31 86 VAL A N 1
ATOM 696 C CA . VAL A 1 86 ? -10.964 1.018 21.055 1.00 90.31 86 VAL A CA 1
ATOM 697 C C . VAL A 1 86 ? -10.904 2.510 21.349 1.00 90.31 86 VAL A C 1
ATOM 699 O O . VAL A 1 86 ? -10.667 2.913 22.488 1.00 90.31 86 VAL A O 1
ATOM 702 N N . GLU A 1 87 ? -11.156 3.331 20.334 1.00 87.56 87 GLU A N 1
ATOM 703 C CA . GLU A 1 87 ? -11.299 4.776 20.518 1.00 87.56 87 GLU A CA 1
ATOM 704 C C . GLU A 1 87 ? -12.484 5.116 21.442 1.00 87.56 87 GLU A C 1
ATOM 706 O O . GLU A 1 87 ? -13.523 4.450 21.365 1.00 87.56 87 GLU A O 1
ATOM 711 N N . PRO A 1 88 ? -12.405 6.198 22.245 1.00 89.69 88 PRO A N 1
ATOM 712 C CA . PRO A 1 88 ? -13.469 6.583 23.180 1.00 89.69 88 PRO A CA 1
ATOM 713 C C . PRO A 1 88 ? -14.850 6.652 22.524 1.00 89.69 88 PRO A C 1
ATOM 715 O O . PRO A 1 88 ? -15.840 6.157 23.060 1.00 89.69 88 PRO A O 1
ATOM 718 N N . ARG A 1 89 ? -14.892 7.188 21.300 1.00 88.50 89 ARG A N 1
ATOM 719 C CA . ARG A 1 89 ? -16.096 7.282 20.473 1.00 88.50 89 ARG A CA 1
ATOM 720 C C . ARG A 1 89 ? -16.710 5.913 20.171 1.00 88.50 89 ARG A C 1
ATOM 722 O O . ARG A 1 89 ? -17.918 5.742 20.291 1.00 88.50 89 ARG A O 1
ATOM 729 N N . VAL A 1 90 ? -15.881 4.944 19.787 1.00 89.06 90 VAL A N 1
ATOM 730 C CA . VAL A 1 90 ? -16.305 3.579 19.436 1.00 89.06 90 VAL A CA 1
ATOM 731 C C . VAL A 1 90 ? -16.806 2.849 20.674 1.00 89.06 90 VAL A C 1
ATOM 733 O O . VAL A 1 90 ? -17.813 2.151 20.609 1.00 89.06 90 VAL A O 1
ATOM 736 N N . LYS A 1 91 ? -16.164 3.063 21.829 1.00 91.44 91 LYS A N 1
ATOM 737 C CA . LYS A 1 91 ? -16.630 2.502 23.101 1.00 91.44 91 LYS A CA 1
ATOM 738 C C . LYS A 1 91 ? -18.038 2.986 23.446 1.00 91.44 91 LYS A C 1
ATOM 740 O O . LYS A 1 91 ? -18.878 2.170 23.813 1.00 91.44 91 LYS A O 1
ATOM 745 N N . SER A 1 92 ? -18.312 4.282 23.307 1.00 89.81 92 SER A N 1
ATOM 746 C CA . SER A 1 92 ? -19.657 4.828 23.531 1.00 89.81 92 SER A CA 1
ATOM 747 C C . SER A 1 92 ? -20.692 4.240 22.566 1.00 89.81 92 SER A C 1
ATOM 749 O O . SER A 1 92 ? -21.802 3.918 22.988 1.00 89.81 92 SER A O 1
ATOM 751 N N . GLU A 1 93 ? -20.331 4.059 21.292 1.00 89.44 93 GLU A N 1
ATOM 752 C CA . GLU A 1 93 ? -21.204 3.440 20.285 1.00 89.44 93 GLU A CA 1
ATOM 753 C C . GLU A 1 93 ? -21.527 1.974 20.637 1.00 89.44 93 GLU A C 1
ATOM 755 O O . GLU A 1 93 ? -22.699 1.605 20.675 1.00 89.44 93 GLU A O 1
ATOM 760 N N . LEU A 1 94 ? -20.520 1.168 20.994 1.00 89.88 94 LEU A N 1
ATOM 761 C CA . LEU A 1 94 ? -20.700 -0.235 21.393 1.00 89.88 94 LEU A CA 1
ATOM 762 C C . LEU A 1 94 ? -21.541 -0.379 22.670 1.00 89.88 94 LEU A C 1
ATOM 764 O O . LEU A 1 94 ? -22.420 -1.233 22.738 1.00 89.88 94 LEU A O 1
ATOM 768 N N . LEU A 1 95 ? -21.312 0.469 23.676 1.00 91.31 95 LEU A N 1
ATOM 769 C CA . LEU A 1 95 ? -22.091 0.451 24.920 1.00 91.31 95 LEU A CA 1
ATOM 770 C C . LEU A 1 95 ? -23.561 0.827 24.708 1.00 91.31 95 LEU A C 1
ATOM 772 O O . LEU A 1 95 ? -24.422 0.345 25.439 1.00 91.31 95 LEU A O 1
ATOM 776 N N . THR A 1 96 ? -23.841 1.676 23.717 1.00 90.25 96 THR A N 1
ATOM 777 C CA . THR A 1 96 ? -25.214 2.034 23.331 1.00 90.25 96 THR A CA 1
ATOM 778 C C . THR A 1 96 ? -25.915 0.861 22.646 1.00 90.25 96 THR A C 1
ATOM 780 O O . THR A 1 96 ? -27.109 0.662 22.843 1.00 90.25 96 THR A O 1
ATOM 783 N N . GLU A 1 97 ? -25.179 0.075 21.856 1.00 87.69 97 GLU A N 1
ATOM 784 C CA . GLU A 1 97 ? -25.700 -1.118 21.183 1.00 87.69 97 GLU A CA 1
ATOM 785 C C . GLU A 1 97 ? -25.998 -2.250 22.175 1.00 87.69 97 GLU A C 1
ATOM 787 O O . GLU A 1 97 ? -27.056 -2.875 22.105 1.00 87.69 97 GLU A O 1
ATOM 792 N N . SER A 1 98 ? -25.085 -2.522 23.114 1.00 89.19 98 SER A N 1
ATOM 793 C CA . SER A 1 98 ? -25.291 -3.540 24.144 1.00 89.19 98 SER A CA 1
ATOM 794 C C . SER A 1 98 ? -24.377 -3.347 25.362 1.00 89.19 98 SER A C 1
ATOM 796 O O . SER A 1 98 ? -23.171 -3.130 25.205 1.00 89.19 98 SER A O 1
ATOM 798 N N . PRO A 1 99 ? -24.882 -3.556 26.597 1.00 90.50 99 PRO A N 1
ATOM 799 C CA . PRO A 1 99 ? -24.053 -3.543 27.807 1.00 90.50 99 PRO A CA 1
ATOM 800 C C . PRO A 1 99 ? -23.013 -4.678 27.840 1.00 90.50 99 PRO A C 1
ATOM 802 O O . PRO A 1 99 ? -22.078 -4.642 28.646 1.00 90.50 99 PRO A O 1
ATOM 805 N N . TYR A 1 100 ? -23.141 -5.673 26.950 1.00 90.94 100 TYR A N 1
ATOM 806 C CA . TYR A 1 100 ? -22.169 -6.752 26.778 1.00 90.94 100 TYR A CA 1
ATOM 807 C C . TYR A 1 100 ? -20.748 -6.222 26.541 1.00 90.94 100 TYR A C 1
ATOM 809 O O . TYR A 1 100 ? -19.798 -6.777 27.082 1.00 90.94 100 TYR A O 1
ATOM 817 N N . TYR A 1 101 ? -20.587 -5.111 25.817 1.00 91.38 101 TYR A N 1
ATOM 818 C CA . TYR A 1 101 ? -19.278 -4.554 25.454 1.00 91.38 101 TYR A CA 1
ATOM 819 C C . TYR A 1 101 ? -18.582 -3.760 26.577 1.00 91.38 101 TYR A C 1
ATOM 821 O O . TYR A 1 101 ? -17.577 -3.090 26.340 1.00 91.38 101 TYR A O 1
ATOM 829 N N . SER A 1 102 ? -19.064 -3.846 27.819 1.00 89.38 102 SER A N 1
ATOM 830 C CA . SER A 1 102 ? -18.457 -3.193 28.993 1.00 89.38 102 SER A CA 1
ATOM 831 C C . SER A 1 102 ? -17.001 -3.588 29.257 1.00 89.38 102 SER A C 1
ATOM 833 O O . SER A 1 102 ? -16.243 -2.790 29.809 1.00 89.38 102 SER A O 1
ATOM 835 N N . PHE A 1 103 ? -16.580 -4.775 28.810 1.00 90.88 103 PHE A N 1
ATOM 836 C CA . PHE A 1 10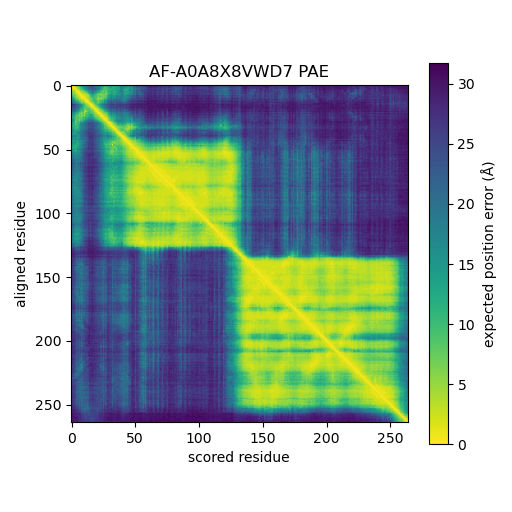3 ? -15.197 -5.248 28.928 1.00 90.88 103 PHE A CA 1
ATOM 837 C C . PHE A 1 103 ? -14.200 -4.503 28.023 1.00 90.88 103 PHE A C 1
ATOM 839 O O . PHE A 1 103 ? -12.990 -4.661 28.193 1.00 90.88 103 PHE A O 1
ATOM 846 N N . VAL A 1 104 ? -14.677 -3.728 27.045 1.00 91.88 104 VAL A N 1
ATOM 847 C CA . VAL A 1 104 ? -13.824 -3.021 26.085 1.00 91.88 104 VAL A CA 1
ATOM 848 C C . VAL A 1 104 ? -13.144 -1.824 26.759 1.00 91.88 104 VAL A C 1
ATOM 850 O O . VAL A 1 104 ? -13.782 -0.987 27.410 1.00 91.88 104 VAL A O 1
ATOM 853 N N . GLN A 1 105 ? -11.828 -1.716 26.599 1.00 91.38 105 GLN A N 1
ATOM 854 C CA . GLN A 1 105 ? -11.016 -0.652 27.185 1.00 91.38 105 GLN A CA 1
ATOM 855 C C . GLN A 1 105 ? -10.877 0.538 26.221 1.00 91.38 105 GLN A C 1
ATOM 857 O O . GLN A 1 105 ? -11.001 0.403 25.008 1.00 91.38 105 GLN A O 1
ATOM 862 N N . THR A 1 106 ? -10.654 1.727 26.777 1.00 91.12 106 THR A N 1
ATOM 863 C CA . THR A 1 106 ? -10.371 2.971 26.040 1.00 91.12 106 THR A CA 1
ATOM 864 C C . THR A 1 106 ? -9.357 3.780 26.843 1.00 91.12 106 THR A C 1
ATOM 866 O O . THR A 1 106 ? -9.171 3.518 28.032 1.00 91.12 106 THR A O 1
ATOM 869 N N . TRP A 1 107 ? -8.732 4.771 26.221 1.00 87.88 107 TRP A N 1
ATOM 870 C CA . TRP A 1 107 ? -7.975 5.815 26.913 1.00 87.88 107 TRP A CA 1
ATOM 871 C C . TRP A 1 107 ? -8.886 6.987 27.295 1.00 87.88 107 TRP A C 1
ATOM 873 O O . TRP A 1 107 ? -9.951 7.163 26.696 1.00 87.88 107 TRP A O 1
ATOM 883 N N . LEU A 1 108 ? -8.473 7.755 28.306 1.00 78.81 108 LEU A N 1
ATOM 884 C CA . LEU A 1 108 ? -9.202 8.928 28.804 1.00 78.81 108 LEU A CA 1
ATOM 885 C C . LEU A 1 108 ? -8.439 10.229 28.526 1.00 78.81 108 LEU A C 1
ATOM 887 O O . LEU A 1 108 ? -9.059 11.206 28.117 1.00 78.81 108 LEU A O 1
ATOM 891 N N . ASP A 1 109 ? -7.108 10.205 28.657 1.00 81.00 109 ASP A N 1
ATOM 892 C CA . ASP A 1 109 ? -6.260 11.396 28.559 1.00 81.00 109 ASP A CA 1
ATOM 893 C C . ASP A 1 109 ? -5.185 11.278 27.465 1.00 81.00 109 ASP A C 1
ATOM 895 O O . ASP A 1 109 ? -4.709 10.188 27.137 1.00 81.00 109 ASP A O 1
ATOM 899 N N . ASP A 1 110 ? -4.690 12.417 26.973 1.00 73.25 110 ASP A N 1
ATOM 900 C CA . ASP A 1 110 ? -3.581 12.483 26.002 1.00 73.25 110 ASP A CA 1
ATOM 901 C C . ASP A 1 110 ? -2.284 11.832 26.517 1.00 73.25 110 ASP A C 1
ATOM 903 O O . ASP A 1 110 ? -1.455 11.348 25.743 1.00 73.25 110 ASP A O 1
ATOM 907 N N . LYS A 1 111 ? -2.108 11.767 27.843 1.00 73.94 111 LYS A N 1
ATOM 908 C CA . LYS A 1 111 ? -0.984 11.059 28.475 1.00 73.94 111 LYS A CA 1
ATOM 909 C C . LYS A 1 111 ? -1.074 9.544 28.277 1.00 73.94 111 LYS A C 1
ATOM 911 O O . LYS A 1 111 ? -0.047 8.898 28.068 1.00 73.94 111 LYS A O 1
ATOM 916 N N . ASP A 1 112 ? -2.279 8.974 28.284 1.00 74.69 112 ASP A N 1
ATOM 917 C CA . ASP A 1 112 ? -2.476 7.545 28.031 1.00 74.69 112 ASP A CA 1
ATOM 918 C C . ASP A 1 112 ? -2.140 7.187 26.582 1.00 74.69 112 ASP A C 1
ATOM 920 O O . ASP A 1 112 ? -1.526 6.145 26.342 1.00 74.69 112 ASP A O 1
ATOM 924 N N . VAL A 1 113 ? -2.447 8.079 25.632 1.00 73.44 113 VAL A N 1
ATOM 925 C CA . VAL A 1 113 ? -2.118 7.912 24.206 1.00 73.44 113 VAL A CA 1
ATOM 926 C C . VAL A 1 113 ? -0.610 7.749 24.003 1.00 73.44 113 VAL A C 1
ATOM 928 O O . VAL A 1 113 ? -0.176 6.880 23.246 1.00 73.44 113 VAL A O 1
ATOM 931 N N . GLN A 1 114 ? 0.213 8.509 24.732 1.00 70.12 114 GLN A N 1
ATOM 932 C CA . GLN A 1 114 ? 1.672 8.386 24.646 1.00 70.12 114 GLN A CA 1
ATOM 933 C C . GLN A 1 114 ? 2.183 7.027 25.143 1.00 70.12 114 GLN A C 1
ATOM 935 O O . GLN A 1 114 ? 3.199 6.543 24.651 1.00 70.12 114 GLN A O 1
ATOM 940 N N . THR A 1 115 ? 1.478 6.373 26.071 1.00 74.62 115 THR A N 1
ATOM 941 C CA . THR A 1 115 ? 1.865 5.058 26.625 1.00 74.62 115 THR A CA 1
ATOM 942 C C . THR A 1 115 ? 1.214 3.871 25.915 1.00 74.62 115 THR A C 1
ATOM 944 O O . THR A 1 115 ? 1.594 2.726 26.160 1.00 74.62 115 THR A O 1
ATOM 947 N N . LEU A 1 116 ? 0.268 4.116 25.005 1.00 74.06 116 LEU A N 1
ATOM 948 C CA . LEU A 1 116 ? -0.528 3.086 24.334 1.00 74.06 116 LEU A CA 1
ATOM 949 C C . LEU A 1 116 ? 0.346 2.048 23.603 1.00 74.06 116 LEU A C 1
ATOM 951 O O . LEU A 1 116 ? 0.069 0.851 23.659 1.00 74.06 116 LEU A O 1
ATOM 955 N N . HIS A 1 117 ? 1.459 2.495 23.012 1.00 65.56 117 HIS A N 1
ATOM 956 C CA . HIS A 1 117 ? 2.434 1.648 22.310 1.00 65.56 117 HIS A CA 1
ATOM 957 C C . HIS A 1 117 ? 3.103 0.585 23.198 1.00 65.56 117 HIS A C 1
ATOM 959 O O . HIS A 1 117 ? 3.657 -0.379 22.684 1.00 65.56 117 HIS A O 1
ATOM 965 N N . THR A 1 118 ? 3.071 0.756 24.524 1.00 74.25 118 THR A N 1
ATOM 966 C CA . THR A 1 118 ? 3.606 -0.226 25.485 1.00 74.25 118 THR A CA 1
ATOM 967 C C . THR A 1 118 ? 2.573 -1.257 25.937 1.00 74.25 118 THR A C 1
ATOM 969 O O . THR A 1 118 ? 2.949 -2.272 26.515 1.00 74.25 118 THR A O 1
ATOM 972 N N . LYS A 1 119 ? 1.281 -0.996 25.698 1.00 75.62 119 LYS A N 1
ATOM 973 C CA . LYS A 1 119 ? 0.153 -1.827 26.154 1.00 75.62 119 LYS A CA 1
ATOM 974 C C . LYS A 1 119 ? -0.468 -2.658 25.026 1.00 75.62 119 LYS A C 1
ATOM 976 O O . LYS A 1 119 ? -1.123 -3.657 25.310 1.00 75.62 119 LYS A O 1
ATOM 981 N N . ILE A 1 120 ? -0.305 -2.230 23.773 1.00 78.50 120 ILE A N 1
ATOM 982 C CA . ILE A 1 120 ? -0.924 -2.844 22.593 1.00 78.50 120 ILE A CA 1
ATOM 983 C C . ILE A 1 120 ? 0.080 -3.732 21.863 1.00 78.50 120 ILE A C 1
ATOM 985 O O . ILE A 1 120 ? 1.152 -3.264 21.486 1.00 78.50 120 ILE A O 1
ATOM 989 N N . ASP A 1 121 ? -0.318 -4.971 21.573 1.00 72.19 121 ASP A N 1
ATOM 990 C CA . ASP A 1 121 ? 0.466 -5.883 20.737 1.00 72.19 121 ASP A CA 1
ATOM 991 C C . ASP A 1 121 ? 0.089 -5.755 19.253 1.00 72.19 121 ASP A C 1
ATOM 993 O O . ASP A 1 121 ? 0.948 -5.824 18.379 1.00 72.19 121 ASP A O 1
ATOM 997 N N . LEU A 1 122 ? -1.198 -5.560 18.947 1.00 73.62 122 LEU A N 1
ATOM 998 C CA . LEU A 1 122 ? -1.719 -5.557 17.578 1.00 73.62 122 LEU A CA 1
ATOM 999 C C . LEU A 1 122 ? -2.700 -4.402 17.354 1.00 73.62 122 LEU A C 1
ATOM 1001 O O . LEU A 1 122 ? -3.570 -4.151 18.178 1.00 73.62 122 LEU A O 1
ATOM 1005 N N . ILE A 1 123 ? -2.606 -3.726 16.209 1.00 75.62 123 ILE A N 1
ATOM 1006 C CA . ILE A 1 123 ? -3.568 -2.696 15.794 1.00 75.62 123 ILE A CA 1
ATOM 1007 C C . ILE A 1 123 ? -4.369 -3.227 14.603 1.00 75.62 123 ILE A C 1
ATOM 1009 O O . ILE A 1 123 ? -3.793 -3.663 13.607 1.00 75.62 123 ILE A O 1
ATOM 1013 N N . VAL A 1 124 ? -5.694 -3.180 14.702 1.00 71.56 124 VAL A N 1
ATOM 1014 C CA . VAL A 1 124 ? -6.649 -3.561 13.659 1.00 71.56 124 VAL A CA 1
ATOM 1015 C C . VAL A 1 124 ? -7.442 -2.322 13.267 1.00 71.56 124 VAL A C 1
ATOM 1017 O O . VAL A 1 124 ? -8.087 -1.695 14.101 1.00 71.56 124 VAL A O 1
ATOM 1020 N N . THR A 1 125 ? -7.419 -1.954 11.994 1.00 73.50 125 THR A N 1
ATOM 1021 C CA . THR A 1 125 ? -8.194 -0.821 11.485 1.00 73.50 125 THR A CA 1
ATOM 1022 C C . THR A 1 125 ? -9.391 -1.339 10.688 1.00 73.50 125 THR A C 1
ATOM 1024 O O . THR A 1 125 ? -9.244 -2.139 9.766 1.00 73.50 125 THR A O 1
ATOM 1027 N N . LEU A 1 126 ? -10.602 -0.924 11.064 1.00 68.06 126 LEU A N 1
ATOM 1028 C CA . LEU A 1 126 ? -11.851 -1.307 10.412 1.00 68.06 126 LEU A CA 1
ATOM 1029 C C . LEU A 1 126 ? -12.482 -0.108 9.731 1.00 68.06 126 LEU A C 1
ATOM 1031 O O . LEU A 1 126 ? -12.807 0.896 10.352 1.00 68.06 126 LEU A O 1
ATOM 1035 N N 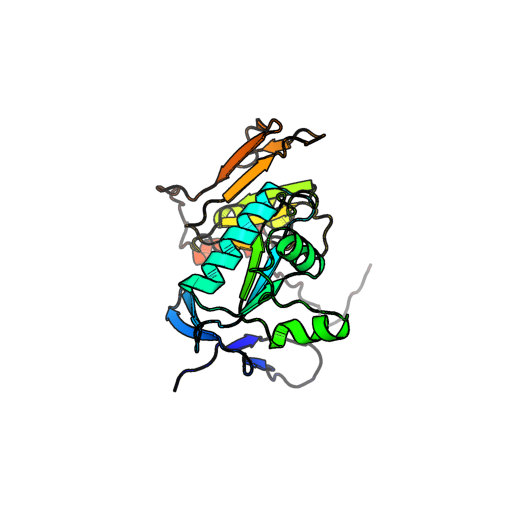. GLY A 1 127 ? -12.711 -0.225 8.434 1.00 58.47 127 GLY A N 1
ATOM 1036 C CA . GLY A 1 127 ? -13.113 0.924 7.648 1.00 58.47 127 GLY A CA 1
ATOM 1037 C C . GLY A 1 127 ? -11.904 1.794 7.328 1.00 58.47 127 GLY A C 1
ATOM 1038 O O . GLY A 1 127 ? -11.433 2.598 8.122 1.00 58.47 127 GLY A O 1
ATOM 1039 N N . GLY A 1 128 ? -11.452 1.656 6.094 1.00 52.56 128 GLY A N 1
ATOM 1040 C CA . GLY A 1 128 ? -11.002 2.799 5.327 1.00 52.56 128 GLY A CA 1
ATOM 1041 C C . GLY A 1 128 ? -12.129 3.137 4.361 1.00 52.56 128 GLY A C 1
ATOM 1042 O O . GLY A 1 128 ? -12.796 2.254 3.831 1.00 52.56 128 GLY A O 1
ATOM 1043 N N . ASP A 1 129 ? -12.345 4.409 4.084 1.00 46.78 129 ASP A N 1
ATOM 1044 C CA . ASP A 1 129 ? -13.034 4.857 2.869 1.00 46.78 129 ASP A CA 1
ATOM 1045 C C . ASP A 1 129 ? -12.165 4.701 1.613 1.00 46.78 129 ASP A C 1
ATOM 1047 O O . ASP A 1 129 ? -12.493 5.257 0.572 1.00 46.78 129 ASP A O 1
ATOM 1051 N N . GLY A 1 130 ? -11.042 3.986 1.716 1.00 44.84 130 GLY A N 1
ATOM 1052 C CA . GLY A 1 130 ? -9.929 4.174 0.802 1.00 44.84 130 GLY A CA 1
ATOM 1053 C C . GLY A 1 130 ? -9.189 5.483 1.081 1.00 44.84 130 GLY A C 1
ATOM 1054 O O . GLY A 1 130 ? -8.721 6.098 0.134 1.00 44.84 130 GLY A O 1
ATOM 1055 N N . THR A 1 131 ? -9.036 5.896 2.352 1.00 43.28 131 THR A N 1
ATOM 1056 C CA . THR A 1 131 ? -8.378 7.144 2.838 1.00 43.28 131 THR A CA 1
ATOM 1057 C C . THR A 1 131 ? -6.926 7.324 2.397 1.00 43.28 131 THR A C 1
ATOM 1059 O O . THR A 1 131 ? -6.269 8.298 2.740 1.00 43.28 131 THR A O 1
ATOM 1062 N N . VAL A 1 132 ? -6.424 6.381 1.618 1.00 46.47 132 VAL A N 1
ATOM 1063 C CA . VAL A 1 132 ? -5.184 6.474 0.869 1.00 46.47 132 VAL A CA 1
ATOM 1064 C C . VAL A 1 132 ? -5.350 7.385 -0.374 1.00 46.47 132 VAL A C 1
ATOM 1066 O O . VAL A 1 132 ? -4.369 7.944 -0.840 1.00 46.47 132 VAL A O 1
ATOM 1069 N N . LEU A 1 133 ? -6.572 7.604 -0.892 1.00 44.91 133 LEU A N 1
ATOM 1070 C CA . LEU A 1 133 ? -6.835 8.240 -2.200 1.00 44.91 133 LEU A CA 1
ATOM 1071 C C . LEU A 1 133 ? -7.341 9.695 -2.185 1.00 44.91 133 LEU A C 1
ATOM 1073 O O . LEU A 1 133 ? -7.317 10.327 -3.232 1.00 44.91 133 LEU A O 1
ATOM 1077 N N . TRP A 1 134 ? -7.728 10.285 -1.048 1.00 47.81 134 TRP A N 1
ATOM 1078 C CA . TRP A 1 134 ? -7.941 11.755 -0.984 1.00 47.81 134 TRP A CA 1
ATOM 1079 C C . TRP A 1 134 ? -6.634 12.544 -0.892 1.00 47.81 134 TRP A C 1
ATOM 1081 O O . TRP A 1 134 ? -6.619 13.757 -0.708 1.00 47.81 134 TRP A O 1
ATOM 1091 N N . VAL A 1 135 ? -5.527 11.819 -0.962 1.00 52.88 135 VAL A N 1
ATOM 1092 C CA . VAL A 1 135 ? -4.239 12.258 -0.477 1.00 52.88 135 VAL A CA 1
ATOM 1093 C C . VAL A 1 135 ? -3.233 12.254 -1.609 1.00 52.88 135 VAL A C 1
ATOM 1095 O O . VAL A 1 135 ? -2.069 12.406 -1.325 1.00 52.88 135 VAL A O 1
ATOM 1098 N N . CYS A 1 136 ? -3.602 12.057 -2.874 1.00 61.09 136 CYS A N 1
ATOM 1099 C CA . CYS A 1 136 ? -2.646 12.106 -3.979 1.00 61.09 136 CYS A CA 1
ATOM 1100 C C . CYS A 1 136 ? -3.336 12.404 -5.308 1.00 61.09 136 CYS A C 1
ATOM 1102 O O . CYS A 1 136 ? -4.501 12.064 -5.502 1.00 61.09 136 CYS A O 1
ATOM 1104 N N . ASP A 1 137 ? -2.602 13.020 -6.230 1.00 73.94 137 ASP A N 1
ATOM 1105 C CA . ASP A 1 137 ? -3.098 13.315 -7.580 1.00 73.94 137 ASP A CA 1
ATOM 1106 C C . ASP A 1 137 ? -3.259 12.031 -8.415 1.00 73.94 137 ASP A C 1
ATOM 1108 O O . ASP A 1 137 ? -4.019 11.984 -9.381 1.00 73.94 137 ASP A O 1
ATOM 1112 N N . GLY A 1 138 ? -2.555 10.963 -8.032 1.00 79.75 138 GLY A N 1
ATOM 1113 C CA . GLY A 1 138 ? -2.680 9.650 -8.649 1.00 79.75 138 GLY A CA 1
ATOM 1114 C C . GLY A 1 138 ? -1.906 8.563 -7.911 1.00 79.75 138 GLY A C 1
ATOM 1115 O O . GLY A 1 138 ? -1.256 8.808 -6.895 1.00 79.75 138 GLY A O 1
ATOM 1116 N N . LEU A 1 139 ? -1.977 7.341 -8.431 1.00 84.31 139 LEU A N 1
ATOM 1117 C CA . LEU A 1 139 ? -1.306 6.168 -7.883 1.00 84.31 139 LEU A CA 1
ATOM 1118 C C . LEU A 1 139 ? -0.641 5.378 -9.010 1.00 84.31 139 LEU A C 1
ATOM 1120 O O . LEU A 1 139 ? -1.263 5.112 -10.036 1.00 84.31 139 LEU A O 1
ATOM 1124 N N . ILE A 1 140 ? 0.599 4.957 -8.783 1.00 87.50 140 ILE A N 1
ATOM 1125 C CA . ILE A 1 140 ? 1.340 4.057 -9.661 1.00 87.50 140 ILE A CA 1
ATOM 1126 C C . ILE A 1 140 ? 1.397 2.687 -8.996 1.00 87.50 140 ILE A C 1
ATOM 1128 O O . ILE A 1 140 ? 1.926 2.542 -7.891 1.00 87.50 140 ILE A O 1
ATOM 1132 N N . LEU A 1 141 ? 0.887 1.684 -9.704 1.00 86.06 141 LEU A N 1
ATOM 1133 C CA . LEU A 1 141 ? 1.173 0.281 -9.439 1.00 86.06 141 LEU A CA 1
ATOM 1134 C C . LEU A 1 141 ? 2.181 -0.176 -10.486 1.00 86.06 141 LEU A C 1
ATOM 1136 O O . LEU A 1 141 ? 1.904 -0.078 -11.679 1.00 86.06 141 LEU A O 1
ATOM 1140 N N . SER A 1 142 ? 3.355 -0.618 -10.051 1.00 85.00 142 SER A N 1
ATOM 1141 C CA . SER A 1 142 ? 4.451 -0.961 -10.955 1.00 85.00 142 SER A CA 1
ATOM 1142 C C . SER A 1 142 ? 5.036 -2.329 -10.633 1.00 85.00 142 SER A C 1
ATOM 1144 O O . SER A 1 142 ? 5.046 -2.762 -9.481 1.00 85.00 142 SER A O 1
ATOM 1146 N N . THR A 1 143 ? 5.546 -3.010 -11.654 1.00 84.50 143 THR A N 1
ATOM 1147 C CA . THR A 1 143 ? 6.411 -4.177 -11.460 1.00 84.50 143 THR A CA 1
ATOM 1148 C C . THR A 1 143 ? 7.798 -3.721 -11.009 1.00 84.50 143 THR A C 1
ATOM 1150 O O . THR A 1 143 ? 8.159 -2.548 -11.121 1.00 84.50 143 THR A O 1
ATOM 1153 N N . THR A 1 144 ? 8.629 -4.644 -10.533 1.00 86.31 144 THR A N 1
ATOM 1154 C CA . THR A 1 144 ? 10.021 -4.324 -10.180 1.00 86.31 144 THR A CA 1
ATOM 1155 C C . THR A 1 144 ? 10.829 -3.811 -11.370 1.00 86.31 144 THR A C 1
ATOM 1157 O O . THR A 1 144 ? 11.633 -2.897 -11.202 1.00 86.31 144 THR A O 1
ATOM 1160 N N . SER A 1 145 ? 10.549 -4.286 -12.587 1.00 82.44 145 SER A N 1
ATOM 1161 C CA . SER A 1 145 ? 11.139 -3.735 -13.816 1.00 82.44 145 SER A CA 1
ATOM 1162 C C . SER A 1 145 ? 10.715 -2.285 -14.094 1.00 82.44 145 SER A C 1
ATOM 1164 O O . SER A 1 145 ? 11.543 -1.463 -14.470 1.00 82.44 145 SER A O 1
ATOM 1166 N N . GLY A 1 146 ? 9.454 -1.932 -13.824 1.00 83.69 146 GLY A N 1
ATOM 1167 C CA . GLY A 1 146 ? 8.941 -0.568 -13.961 1.00 83.69 146 GLY A CA 1
ATOM 1168 C C . GLY A 1 146 ? 9.300 0.356 -12.790 1.00 83.69 146 GLY A C 1
ATOM 1169 O O . GLY A 1 146 ? 8.827 1.496 -12.741 1.00 83.69 146 GLY A O 1
ATOM 1170 N N . SER A 1 147 ? 10.105 -0.108 -11.827 1.00 87.69 147 SER A N 1
ATOM 1171 C CA . SER A 1 147 ? 10.550 0.701 -10.685 1.00 87.69 147 SER A CA 1
ATOM 1172 C C . SER A 1 147 ? 11.414 1.888 -11.104 1.00 87.69 147 SER A C 1
ATOM 1174 O O . SER A 1 147 ? 11.361 2.931 -10.464 1.00 87.69 147 SER A O 1
ATOM 1176 N N . THR A 1 148 ? 12.151 1.754 -12.208 1.00 87.06 148 THR A N 1
ATOM 1177 C CA . THR A 1 148 ? 13.031 2.779 -12.789 1.00 87.06 148 THR A CA 1
ATOM 1178 C C . THR A 1 148 ? 12.305 3.750 -13.724 1.00 87.06 148 THR A C 1
ATOM 1180 O O . THR A 1 148 ? 12.912 4.703 -14.203 1.00 87.06 148 THR A O 1
ATOM 1183 N N . ALA A 1 149 ? 11.014 3.522 -13.987 1.00 86.94 149 ALA A N 1
ATOM 1184 C CA . ALA A 1 149 ? 10.195 4.347 -14.868 1.00 86.94 149 ALA A CA 1
ATOM 1185 C C . ALA A 1 149 ? 9.451 5.435 -14.072 1.00 86.94 149 ALA A C 1
ATOM 1187 O O . ALA A 1 149 ? 10.028 6.138 -13.242 1.00 86.94 149 ALA A O 1
ATOM 1188 N N . TYR A 1 150 ? 8.143 5.577 -14.293 1.00 83.56 150 TYR A N 1
ATOM 1189 C CA . TYR A 1 150 ? 7.341 6.620 -13.651 1.00 83.56 150 TYR A CA 1
ATOM 1190 C C . TYR A 1 150 ? 7.313 6.494 -12.118 1.00 83.56 150 TYR A C 1
ATOM 1192 O O . TYR A 1 150 ? 7.246 7.497 -11.413 1.00 83.56 150 TYR A O 1
ATOM 1200 N N . SER A 1 151 ? 7.456 5.268 -11.597 1.00 87.38 151 SER A N 1
ATOM 1201 C CA . SER A 1 151 ? 7.601 5.017 -10.160 1.00 87.38 151 SER A CA 1
ATOM 1202 C C . SER A 1 151 ? 8.814 5.746 -9.572 1.00 87.38 151 SER A C 1
ATOM 1204 O O . SER A 1 151 ? 8.696 6.322 -8.495 1.00 87.38 151 SER A O 1
ATOM 1206 N N . LEU A 1 152 ? 9.953 5.773 -10.272 1.00 89.38 152 LEU A N 1
ATOM 1207 C CA . LEU A 1 152 ? 11.148 6.503 -9.840 1.00 89.38 152 LEU A CA 1
ATOM 1208 C C . LEU A 1 152 ? 10.907 8.014 -9.847 1.00 89.38 152 LEU A C 1
ATOM 1210 O O . LEU A 1 152 ? 11.260 8.702 -8.892 1.00 89.38 152 LEU A O 1
ATOM 1214 N N . ALA A 1 153 ? 10.257 8.522 -10.899 1.00 85.88 153 ALA A N 1
ATOM 1215 C CA . ALA A 1 153 ? 9.931 9.942 -11.029 1.00 85.88 153 ALA A CA 1
ATOM 1216 C C . ALA A 1 153 ? 9.006 10.439 -9.903 1.00 85.88 153 ALA A C 1
ATOM 1218 O O . ALA A 1 153 ? 9.147 11.568 -9.442 1.00 85.88 153 ALA A O 1
ATOM 1219 N N . ALA A 1 154 ? 8.103 9.583 -9.419 1.00 83.88 154 ALA A N 1
ATOM 1220 C CA . ALA A 1 154 ? 7.222 9.868 -8.287 1.00 83.88 154 ALA A CA 1
ATOM 1221 C C . ALA A 1 154 ? 7.888 9.664 -6.905 1.00 83.88 154 ALA A C 1
ATOM 1223 O O . ALA A 1 154 ? 7.224 9.773 -5.876 1.00 83.88 154 ALA A O 1
ATOM 1224 N N . GLY A 1 155 ? 9.195 9.377 -6.853 1.00 87.88 155 GLY A N 1
ATOM 1225 C CA . GLY A 1 155 ? 9.949 9.202 -5.605 1.00 87.88 155 GLY A CA 1
ATOM 1226 C C . GLY A 1 155 ? 9.957 7.773 -5.054 1.00 87.88 155 GLY A C 1
ATOM 1227 O O . GLY A 1 155 ? 10.355 7.558 -3.908 1.00 87.88 155 GLY A O 1
ATOM 1228 N N . GLY A 1 156 ? 9.525 6.791 -5.848 1.00 89.00 156 GLY A N 1
ATOM 1229 C CA . GLY A 1 156 ? 9.671 5.369 -5.553 1.00 89.00 156 GLY A CA 1
ATOM 1230 C C . GLY A 1 156 ? 11.131 4.907 -5.593 1.00 89.00 156 GLY A C 1
ATOM 1231 O O . GLY A 1 156 ? 12.000 5.537 -6.192 1.00 89.00 156 GLY A O 1
ATOM 1232 N N . SER A 1 157 ? 11.415 3.785 -4.933 1.00 92.06 157 SER A N 1
ATOM 1233 C CA . SER A 1 157 ? 12.753 3.183 -4.950 1.00 92.06 157 SER A CA 1
ATOM 1234 C C . SER A 1 157 ? 13.002 2.400 -6.238 1.00 92.06 157 SER A C 1
ATOM 1236 O O . SER A 1 157 ? 12.096 1.746 -6.749 1.00 92.06 157 SER A O 1
ATOM 1238 N N . MET A 1 158 ? 14.248 2.409 -6.720 1.00 92.56 158 MET A N 1
ATOM 1239 C CA . MET A 1 158 ? 14.689 1.479 -7.761 1.00 92.56 158 MET A CA 1
ATOM 1240 C C . MET A 1 158 ? 14.826 0.082 -7.163 1.00 92.56 158 MET A C 1
ATOM 1242 O O . MET A 1 158 ? 15.481 -0.101 -6.135 1.00 92.56 158 MET A O 1
ATOM 1246 N N . VAL A 1 159 ? 14.215 -0.901 -7.811 1.00 90.19 159 VAL A N 1
ATOM 1247 C CA . VAL A 1 159 ? 14.168 -2.285 -7.348 1.00 90.19 159 VAL A CA 1
ATOM 1248 C C . VAL A 1 159 ? 14.744 -3.182 -8.431 1.00 90.19 159 VAL A C 1
ATOM 1250 O O . VAL A 1 159 ? 14.449 -3.024 -9.612 1.00 90.19 159 VAL A O 1
ATOM 1253 N N . HIS A 1 160 ? 15.577 -4.134 -8.021 1.00 89.50 160 HIS A N 1
ATOM 1254 C CA . HIS A 1 160 ? 16.170 -5.091 -8.943 1.00 89.50 160 HIS A CA 1
ATOM 1255 C C . HIS A 1 160 ? 15.076 -5.954 -9.616 1.00 89.50 160 HIS A C 1
ATOM 1257 O O . HIS A 1 160 ? 14.211 -6.467 -8.901 1.00 89.50 160 HIS A O 1
ATOM 1263 N N . PRO A 1 161 ? 15.112 -6.188 -10.945 1.00 84.19 161 PRO A N 1
ATOM 1264 C CA . PRO A 1 161 ? 14.042 -6.890 -11.666 1.00 84.19 161 PRO A CA 1
ATOM 1265 C C . PRO A 1 161 ? 13.744 -8.313 -11.171 1.00 84.19 161 PRO A C 1
ATOM 1267 O O . PRO A 1 161 ? 12.615 -8.775 -11.276 1.00 84.19 161 PRO A O 1
ATOM 1270 N N . GLN A 1 162 ? 14.734 -9.010 -10.600 1.00 83.12 162 GLN A N 1
ATOM 1271 C CA . GLN A 1 162 ? 14.534 -10.355 -10.031 1.00 83.12 162 GLN A CA 1
ATOM 1272 C C . GLN A 1 162 ? 13.859 -10.367 -8.652 1.00 83.12 162 GLN A C 1
ATOM 1274 O O . GLN A 1 162 ? 13.587 -11.443 -8.122 1.00 83.12 162 GLN A O 1
ATOM 1279 N N . VAL A 1 163 ? 13.637 -9.209 -8.024 1.00 85.94 163 VAL A N 1
ATOM 1280 C CA . VAL A 1 163 ? 12.882 -9.157 -6.770 1.00 85.94 163 VAL A CA 1
ATOM 1281 C C . VAL A 1 163 ? 11.408 -9.381 -7.112 1.00 85.94 163 VAL A C 1
ATOM 1283 O O . VAL A 1 163 ? 10.862 -8.627 -7.917 1.00 85.94 163 VAL A O 1
ATOM 1286 N N . PRO A 1 164 ? 10.747 -10.395 -6.534 1.00 81.75 164 PRO A N 1
ATOM 1287 C CA . PRO A 1 164 ? 9.316 -10.571 -6.715 1.00 81.75 164 PRO A CA 1
ATOM 1288 C C . PRO A 1 164 ? 8.564 -9.532 -5.883 1.00 81.75 164 PRO A C 1
ATOM 1290 O O . PRO A 1 164 ? 8.694 -9.489 -4.657 1.00 81.75 164 PRO A O 1
ATOM 1293 N N . GLY A 1 165 ? 7.772 -8.684 -6.534 1.00 84.88 165 GLY A N 1
ATOM 1294 C CA . GLY A 1 165 ? 6.962 -7.707 -5.820 1.00 84.88 165 GLY A CA 1
ATOM 1295 C C . GLY A 1 165 ? 6.242 -6.708 -6.711 1.00 84.88 165 GLY A C 1
ATOM 1296 O O . GLY A 1 165 ? 6.544 -6.546 -7.893 1.00 84.88 165 GLY A O 1
ATOM 1297 N N . ILE A 1 166 ? 5.290 -6.020 -6.091 1.00 83.06 166 ILE A N 1
ATOM 1298 C CA . ILE A 1 166 ? 4.506 -4.941 -6.680 1.00 83.06 166 ILE A CA 1
ATOM 1299 C C . ILE A 1 166 ? 4.880 -3.653 -5.955 1.00 83.06 166 ILE A C 1
ATOM 1301 O O . ILE A 1 166 ? 4.804 -3.569 -4.729 1.00 83.06 166 ILE A O 1
ATOM 1305 N N . LEU A 1 167 ? 5.282 -2.635 -6.702 1.00 88.75 167 LEU A N 1
ATOM 1306 C CA . LEU A 1 167 ? 5.540 -1.309 -6.167 1.00 88.75 167 LEU A CA 1
ATOM 1307 C C . LEU A 1 167 ? 4.240 -0.517 -6.142 1.00 88.75 167 LEU A C 1
ATOM 1309 O O . LEU A 1 167 ? 3.527 -0.429 -7.141 1.00 88.75 167 LEU A O 1
ATOM 1313 N N . PHE A 1 168 ? 3.978 0.098 -5.002 1.00 89.94 168 PHE A N 1
ATOM 1314 C CA . PHE A 1 168 ? 2.889 1.025 -4.772 1.00 89.94 168 PHE A CA 1
ATOM 1315 C C . PHE A 1 168 ? 3.506 2.404 -4.533 1.00 89.94 168 PHE A C 1
ATOM 1317 O O . PHE A 1 168 ? 4.171 2.617 -3.520 1.00 89.94 168 PHE A O 1
ATOM 1324 N N . THR A 1 169 ? 3.310 3.342 -5.458 1.00 89.19 169 THR A N 1
ATOM 1325 C CA . THR A 1 169 ? 3.922 4.678 -5.381 1.00 89.19 169 THR A CA 1
ATOM 1326 C C . THR A 1 169 ? 2.868 5.760 -5.609 1.00 89.19 169 THR A C 1
ATOM 1328 O O . THR A 1 169 ? 2.327 5.847 -6.714 1.00 89.19 169 THR A O 1
ATOM 1331 N N . PRO A 1 170 ? 2.544 6.587 -4.599 1.00 87.19 170 PRO A N 1
ATOM 1332 C CA . PRO A 1 170 ? 1.620 7.700 -4.786 1.00 87.19 170 PRO A CA 1
ATOM 1333 C C . PRO A 1 170 ? 2.253 8.820 -5.623 1.00 87.19 170 PRO A C 1
ATOM 1335 O O . PRO A 1 170 ? 3.446 9.091 -5.508 1.00 87.19 170 PRO A O 1
ATOM 1338 N N . ILE A 1 171 ? 1.445 9.498 -6.437 1.00 84.62 171 ILE A N 1
ATOM 1339 C CA . ILE A 1 171 ? 1.847 10.665 -7.234 1.00 84.62 171 ILE A CA 1
ATOM 1340 C C . ILE A 1 171 ? 1.392 11.926 -6.505 1.00 84.62 171 ILE A C 1
ATOM 1342 O O . ILE A 1 171 ? 0.197 12.091 -6.275 1.00 84.62 171 ILE A O 1
ATOM 1346 N N . CYS A 1 172 ? 2.335 12.813 -6.174 1.00 80.19 172 CYS A N 1
ATOM 1347 C CA . CYS A 1 172 ? 2.072 14.090 -5.497 1.00 80.19 172 CYS A CA 1
ATOM 1348 C C . CYS A 1 172 ? 1.140 13.939 -4.282 1.00 80.19 172 CYS A C 1
ATOM 1350 O O . CYS A 1 172 ? 0.023 14.463 -4.292 1.00 80.19 172 CYS A O 1
ATOM 1352 N N . PRO A 1 173 ? 1.540 13.180 -3.243 1.00 76.94 173 PRO A N 1
ATOM 1353 C CA . PRO A 1 173 ? 0.654 12.984 -2.124 1.00 76.94 173 PRO A CA 1
ATOM 1354 C C . PRO A 1 173 ? 0.481 14.261 -1.283 1.00 76.94 173 PRO A C 1
ATOM 1356 O O . PRO A 1 173 ? 1.446 14.806 -0.756 1.00 76.94 173 PRO A O 1
ATOM 1359 N N . HIS A 1 174 ? -0.763 14.670 -1.052 1.00 67.88 174 HIS A N 1
ATOM 1360 C CA . HIS A 1 174 ? -1.221 15.674 -0.084 1.00 67.88 174 HIS A CA 1
ATOM 1361 C C . HIS A 1 174 ? -1.088 15.206 1.388 1.00 67.88 174 HIS A C 1
ATOM 1363 O O . HIS A 1 174 ? -1.782 15.704 2.271 1.00 67.88 174 HIS A O 1
ATOM 1369 N N . SER A 1 175 ? -0.200 14.242 1.678 1.00 68.88 175 SER A N 1
ATOM 1370 C CA . SER A 1 175 ? 0.185 13.823 3.035 1.00 68.88 175 SER A CA 1
ATOM 1371 C C . SER A 1 175 ? 1.682 13.583 3.141 1.00 68.88 175 SER A C 1
ATOM 1373 O O . SER A 1 175 ? 2.300 12.923 2.309 1.00 68.88 175 SER A O 1
ATOM 1375 N N . LEU A 1 176 ? 2.237 14.038 4.262 1.00 68.31 176 LEU A N 1
ATOM 1376 C CA . LEU A 1 176 ? 3.643 13.886 4.629 1.00 68.31 176 LEU A CA 1
ATOM 1377 C C . LEU A 1 176 ? 4.037 12.437 4.971 1.00 68.31 176 LEU A C 1
ATOM 1379 O O . LEU A 1 176 ? 5.222 12.091 4.937 1.00 68.31 176 LEU A O 1
ATOM 1383 N N . SER A 1 177 ? 3.064 11.591 5.320 1.00 75.81 177 SER A N 1
ATOM 1384 C CA . SER A 1 177 ? 3.293 10.200 5.727 1.00 75.81 177 SER A CA 1
ATOM 1385 C C . SER A 1 177 ? 3.071 9.191 4.604 1.00 75.81 177 SER A C 1
ATOM 1387 O O . SER A 1 177 ? 3.357 8.007 4.789 1.00 75.81 177 SER A O 1
ATOM 1389 N N . PHE A 1 178 ? 2.592 9.626 3.436 1.00 75.00 178 PHE A N 1
ATOM 1390 C CA . PHE A 1 178 ? 2.216 8.703 2.379 1.00 75.00 178 PHE A CA 1
ATOM 1391 C C . PHE A 1 178 ? 3.423 8.330 1.507 1.00 75.00 178 PHE A C 1
ATOM 1393 O O . PHE A 1 178 ? 3.719 8.954 0.490 1.00 75.00 178 PHE A O 1
ATOM 1400 N N . ARG A 1 179 ? 4.176 7.329 1.972 1.00 85.00 179 ARG A N 1
ATOM 1401 C CA . ARG A 1 179 ? 5.430 6.877 1.358 1.00 85.00 179 ARG A CA 1
ATOM 1402 C C . ARG A 1 179 ? 5.208 5.698 0.398 1.00 85.00 179 ARG A C 1
ATOM 1404 O O . ARG A 1 179 ? 4.284 4.916 0.619 1.00 85.00 179 ARG A O 1
ATOM 1411 N N . PRO A 1 180 ? 6.063 5.539 -0.630 1.00 89.38 180 PRO A N 1
ATOM 1412 C CA . PRO A 1 180 ? 6.050 4.360 -1.491 1.00 89.38 180 PRO A CA 1
ATOM 1413 C C . PRO A 1 180 ? 6.231 3.060 -0.698 1.00 89.38 180 PRO A C 1
ATOM 1415 O O . PRO A 1 180 ? 6.990 3.018 0.272 1.00 89.38 180 PRO A O 1
ATOM 1418 N N . LEU A 1 181 ? 5.561 1.995 -1.136 1.00 88.81 181 LEU A N 1
ATOM 1419 C CA . LEU A 1 181 ? 5.607 0.664 -0.535 1.00 88.81 181 LEU A CA 1
ATOM 1420 C C . LEU A 1 181 ? 5.995 -0.382 -1.583 1.00 88.81 181 LEU A C 1
ATOM 1422 O O . LEU A 1 181 ? 5.635 -0.273 -2.753 1.00 88.81 181 LEU A O 1
ATOM 1426 N N . ILE A 1 182 ? 6.696 -1.425 -1.144 1.00 89.88 182 ILE A N 1
ATOM 1427 C CA . ILE A 1 182 ? 6.941 -2.633 -1.937 1.00 89.88 182 ILE A CA 1
ATOM 1428 C C . ILE A 1 182 ? 6.129 -3.747 -1.293 1.00 89.88 182 ILE A C 1
ATOM 1430 O O . ILE A 1 182 ? 6.303 -4.052 -0.113 1.00 89.88 182 ILE A O 1
ATOM 1434 N N . LEU A 1 183 ? 5.220 -4.323 -2.066 1.00 82.81 183 LEU A N 1
ATOM 1435 C CA . LEU A 1 183 ? 4.309 -5.366 -1.630 1.00 82.81 183 LEU A CA 1
ATOM 1436 C C . LEU A 1 183 ? 4.733 -6.719 -2.216 1.00 82.81 183 LEU A C 1
ATOM 1438 O O . LEU A 1 183 ? 5.267 -6.759 -3.327 1.00 82.81 183 LEU A O 1
ATOM 1442 N N . PRO A 1 184 ? 4.491 -7.831 -1.503 1.00 82.50 184 PRO A N 1
ATOM 1443 C CA . PRO A 1 184 ? 4.755 -9.166 -2.029 1.00 82.50 184 PRO A CA 1
ATOM 1444 C C . PRO A 1 184 ? 3.951 -9.478 -3.299 1.00 82.50 184 PRO A C 1
ATOM 1446 O O . PRO A 1 184 ? 2.824 -9.016 -3.462 1.00 82.50 184 PRO A O 1
ATOM 1449 N N . GLU A 1 185 ? 4.505 -10.327 -4.167 1.00 77.75 185 GLU A N 1
ATOM 1450 C CA . GLU A 1 185 ? 3.914 -10.700 -5.464 1.00 77.75 185 GLU A CA 1
ATOM 1451 C C . GLU A 1 185 ? 2.543 -11.393 -5.379 1.00 77.75 185 GLU A C 1
ATOM 1453 O O . GLU A 1 185 ? 1.746 -11.303 -6.309 1.00 77.75 185 GLU A O 1
ATOM 1458 N N . TYR A 1 186 ? 2.248 -12.057 -4.257 1.00 76.56 186 TYR A N 1
ATOM 1459 C CA . TYR A 1 186 ? 0.982 -12.762 -4.034 1.00 76.56 186 TYR A CA 1
ATOM 1460 C C . TYR A 1 186 ? -0.171 -11.835 -3.620 1.00 76.56 186 TYR A C 1
ATOM 1462 O O . TYR A 1 186 ? -1.304 -12.290 -3.456 1.00 76.56 186 TYR A O 1
ATOM 1470 N N . VAL A 1 187 ? 0.099 -10.548 -3.388 1.00 75.81 187 VAL A N 1
ATOM 1471 C CA . VAL A 1 187 ? -0.928 -9.588 -2.978 1.00 75.81 187 VAL A CA 1
ATOM 1472 C C . VAL A 1 187 ? -1.781 -9.192 -4.180 1.00 75.81 187 VAL A C 1
ATOM 1474 O O . VAL A 1 187 ? -1.274 -8.846 -5.244 1.00 75.81 187 VAL A O 1
ATOM 1477 N N . MET A 1 188 ? -3.097 -9.189 -3.977 1.00 73.81 188 MET A N 1
ATOM 1478 C CA . MET A 1 188 ? -4.055 -8.612 -4.912 1.00 73.81 188 MET A CA 1
ATOM 1479 C C . MET A 1 188 ? -4.430 -7.208 -4.445 1.00 73.81 188 MET A C 1
ATOM 1481 O O . MET A 1 188 ? -4.910 -7.014 -3.327 1.00 73.81 188 MET A O 1
ATOM 1485 N N . LEU A 1 189 ? -4.229 -6.226 -5.315 1.00 71.88 189 LEU A N 1
ATOM 1486 C CA . LEU A 1 189 ? -4.562 -4.834 -5.060 1.00 71.88 189 LEU A CA 1
ATOM 1487 C C . LEU A 1 189 ? -5.862 -4.476 -5.759 1.00 71.88 189 LEU A C 1
ATOM 1489 O O . LEU A 1 189 ? -5.999 -4.677 -6.961 1.00 71.88 189 LEU A O 1
ATOM 1493 N N . ARG A 1 190 ? -6.802 -3.901 -5.012 1.00 77.75 190 ARG A N 1
ATOM 1494 C CA . ARG A 1 190 ? -8.048 -3.364 -5.556 1.00 77.75 190 ARG A CA 1
ATOM 1495 C C . ARG A 1 190 ? -8.098 -1.858 -5.330 1.00 77.75 190 ARG A C 1
ATOM 1497 O O . ARG A 1 190 ? -8.198 -1.406 -4.193 1.00 77.75 190 ARG A O 1
ATOM 1504 N N . VAL A 1 191 ? -8.049 -1.098 -6.417 1.00 75.06 191 VAL A N 1
ATOM 1505 C CA . VAL A 1 191 ? -8.167 0.364 -6.439 1.00 75.06 191 VAL A CA 1
ATOM 1506 C C . VAL A 1 191 ? -9.574 0.707 -6.900 1.00 75.06 191 VAL A C 1
ATOM 1508 O O . VAL A 1 191 ? -9.992 0.269 -7.964 1.00 75.06 191 VAL A O 1
ATOM 1511 N N . VAL A 1 192 ? -10.325 1.453 -6.097 1.00 74.38 192 VAL A N 1
ATOM 1512 C CA . VAL A 1 192 ? -11.742 1.737 -6.360 1.00 74.38 192 VAL A CA 1
ATOM 1513 C C . VAL A 1 192 ? -11.925 3.229 -6.546 1.00 74.38 192 VAL A C 1
ATOM 1515 O O . VAL A 1 192 ? -11.427 4.008 -5.734 1.00 74.38 192 VAL A O 1
ATOM 1518 N N . VAL A 1 193 ? -12.676 3.620 -7.573 1.00 74.56 193 VAL A N 1
ATOM 1519 C CA . VAL A 1 193 ? -13.170 4.989 -7.703 1.00 74.56 193 VAL A CA 1
ATOM 1520 C C . VAL A 1 193 ? -14.388 5.128 -6.788 1.00 74.56 193 VAL A C 1
ATOM 1522 O O . VAL A 1 193 ? -15.376 4.419 -6.985 1.00 74.56 193 VAL A O 1
ATOM 1525 N N . PRO A 1 194 ? -14.362 6.009 -5.774 1.00 68.88 194 PRO A N 1
ATOM 1526 C CA . PRO A 1 194 ? -15.497 6.184 -4.877 1.00 68.88 194 PRO A CA 1
ATOM 1527 C C . PRO A 1 194 ? -16.776 6.563 -5.637 1.00 68.88 194 PRO A C 1
ATOM 1529 O O . PRO A 1 194 ? -16.733 7.363 -6.570 1.00 68.88 194 PRO A O 1
ATOM 1532 N N . PHE A 1 195 ? -17.933 6.053 -5.205 1.00 73.44 195 PHE A N 1
ATOM 1533 C CA . PHE A 1 195 ? -19.235 6.396 -5.806 1.00 73.44 195 PHE A CA 1
ATOM 1534 C C . PHE A 1 195 ? -19.561 7.895 -5.736 1.00 73.44 195 PHE A C 1
ATOM 1536 O O . PHE A 1 195 ? -20.316 8.407 -6.554 1.00 73.44 195 PHE A O 1
ATOM 1543 N N . ASN A 1 196 ? -18.987 8.605 -4.763 1.00 72.25 196 ASN A N 1
ATOM 1544 C CA . ASN A 1 196 ? -19.127 10.048 -4.580 1.00 72.25 196 ASN A CA 1
ATOM 1545 C C . ASN A 1 196 ? -18.001 10.859 -5.254 1.00 72.25 196 ASN A C 1
ATOM 1547 O O . ASN A 1 196 ? -17.835 12.038 -4.927 1.00 72.25 196 ASN A O 1
ATOM 1551 N N . SER A 1 197 ? -17.211 10.248 -6.149 1.00 67.50 197 SER A N 1
ATOM 1552 C CA . SER A 1 197 ? -16.138 10.946 -6.859 1.00 67.50 197 SER A CA 1
ATOM 1553 C C . SER A 1 197 ? -16.702 12.099 -7.688 1.00 67.50 197 SER A C 1
ATOM 1555 O O . SER A 1 197 ? -17.598 11.914 -8.510 1.00 67.50 197 SER A O 1
ATOM 1557 N N . ARG A 1 198 ? -16.162 13.301 -7.469 1.00 66.38 198 ARG A N 1
ATOM 1558 C CA . ARG A 1 198 ? -16.528 14.516 -8.218 1.00 66.38 198 ARG A CA 1
ATOM 1559 C C . ARG A 1 198 ? -15.691 14.703 -9.484 1.00 66.38 198 ARG A C 1
ATOM 1561 O O . ARG 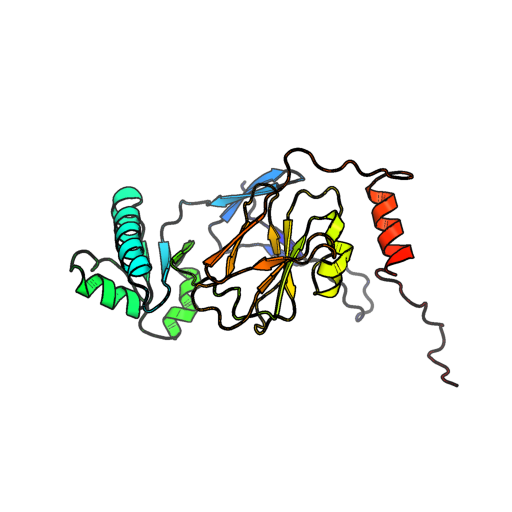A 1 198 ? -16.034 15.535 -10.317 1.00 66.38 198 ARG A O 1
ATOM 1568 N N . SER A 1 199 ? -14.596 13.957 -9.613 1.00 66.56 199 SER A N 1
ATOM 1569 C CA . SER A 1 199 ? -13.666 14.012 -10.738 1.00 66.56 199 SER A CA 1
ATOM 1570 C C . SER A 1 199 ? -13.604 12.673 -11.470 1.00 66.56 199 SER A C 1
ATOM 1572 O O . SER A 1 199 ? -13.896 11.608 -10.918 1.00 66.56 199 SER A O 1
ATOM 1574 N N . GLN A 1 200 ? -13.236 12.746 -12.748 1.00 70.06 200 GLN A N 1
ATOM 1575 C CA . GLN A 1 200 ? -13.013 11.575 -13.585 1.00 70.06 200 GLN A CA 1
ATOM 1576 C C . GLN A 1 200 ? -11.638 10.984 -13.270 1.00 70.06 200 GLN A C 1
ATOM 1578 O O . GLN A 1 200 ? -10.631 11.690 -13.330 1.00 70.06 200 GLN A O 1
ATOM 1583 N N . ALA A 1 201 ? -11.596 9.691 -12.959 1.00 74.25 201 ALA A N 1
ATOM 1584 C CA . ALA A 1 201 ? -10.347 8.961 -12.803 1.00 74.25 201 ALA A CA 1
ATOM 1585 C C . ALA A 1 201 ? -9.929 8.362 -14.150 1.00 74.25 201 ALA A C 1
ATOM 1587 O O . ALA A 1 201 ? -10.765 7.902 -14.928 1.00 74.25 201 ALA A O 1
ATOM 1588 N N . TRP A 1 202 ? -8.628 8.351 -14.416 1.00 79.94 202 TRP A N 1
ATOM 1589 C CA . TRP A 1 202 ? -8.055 7.772 -15.625 1.00 79.94 202 TRP A CA 1
ATOM 1590 C C . TRP A 1 202 ? -7.006 6.743 -15.234 1.00 79.94 202 TRP A C 1
ATOM 1592 O O . TRP A 1 202 ? -6.183 6.995 -14.355 1.00 79.94 202 TRP A O 1
ATOM 1602 N N . VAL A 1 203 ? -7.017 5.598 -15.906 1.00 81.06 203 VAL A N 1
ATOM 1603 C CA . VAL A 1 203 ? -5.955 4.597 -15.818 1.00 81.06 203 VAL A CA 1
ATOM 1604 C C . VAL A 1 203 ? -5.224 4.515 -17.151 1.00 81.06 203 VAL A C 1
ATOM 1606 O O . VAL A 1 203 ? -5.840 4.613 -18.208 1.00 81.06 203 VAL A O 1
ATOM 1609 N N . SER A 1 204 ? -3.909 4.335 -17.098 1.00 78.44 204 SER A N 1
ATOM 1610 C CA . SER A 1 204 ? -3.059 4.036 -18.249 1.00 78.44 204 SER A CA 1
ATOM 1611 C C . SER A 1 204 ? -2.218 2.808 -17.928 1.00 78.44 204 SER A C 1
ATOM 1613 O O . SER A 1 204 ? -1.791 2.642 -16.785 1.00 78.44 204 SER A O 1
ATOM 1615 N N . PHE A 1 205 ? -1.972 1.974 -18.933 1.00 80.06 205 PHE A N 1
ATOM 1616 C CA . PHE A 1 205 ? -1.152 0.771 -18.817 1.00 80.06 205 PHE A CA 1
ATOM 1617 C C . PHE A 1 205 ? 0.122 0.982 -19.636 1.00 80.06 205 PHE A C 1
ATOM 1619 O O . PHE A 1 205 ? 0.047 1.326 -20.813 1.00 80.06 205 PHE A O 1
ATOM 1626 N N . ASP A 1 206 ? 1.289 0.873 -18.999 1.00 76.06 206 ASP A N 1
ATOM 1627 C CA . ASP A 1 206 ? 2.607 1.105 -19.616 1.00 76.06 206 ASP A CA 1
ATOM 1628 C C . ASP A 1 206 ? 2.727 2.428 -20.400 1.00 76.06 206 ASP A C 1
ATOM 1630 O O . ASP A 1 206 ? 3.408 2.531 -21.421 1.00 76.06 206 ASP A O 1
ATOM 1634 N N . GLY A 1 207 ? 2.035 3.470 -19.923 1.00 69.75 207 GLY A N 1
ATOM 1635 C CA . GLY A 1 207 ? 2.016 4.797 -20.546 1.00 69.75 207 GLY A CA 1
ATOM 1636 C C . GLY A 1 207 ? 1.187 4.891 -21.832 1.00 69.75 207 GLY A C 1
ATOM 1637 O O . GLY A 1 207 ? 1.179 5.943 -22.474 1.00 69.75 207 GLY A O 1
ATOM 1638 N N . LYS A 1 208 ? 0.476 3.823 -22.203 1.00 73.06 208 LYS A N 1
ATOM 1639 C CA . LYS A 1 208 ? -0.420 3.746 -23.361 1.00 73.06 208 LYS A CA 1
ATOM 1640 C C . LYS A 1 208 ? -1.872 3.547 -22.912 1.00 73.06 208 LYS A C 1
ATOM 1642 O O . LYS A 1 208 ? -2.153 3.367 -21.723 1.00 73.06 208 LYS A O 1
ATOM 1647 N N . ASP A 1 209 ? -2.789 3.680 -23.868 1.00 65.00 209 ASP A N 1
ATOM 1648 C CA . ASP A 1 209 ? -4.206 3.307 -23.760 1.00 65.00 209 ASP A CA 1
ATOM 1649 C C . ASP A 1 209 ? -4.902 3.795 -22.481 1.00 65.00 209 ASP A C 1
ATOM 1651 O O . ASP A 1 209 ? -5.228 3.032 -21.568 1.00 65.00 209 ASP A O 1
ATOM 1655 N N . ARG A 1 210 ? -5.128 5.114 -22.413 1.00 75.94 210 ARG A N 1
ATOM 1656 C CA . ARG A 1 210 ? -5.852 5.725 -21.295 1.00 75.94 210 ARG A CA 1
ATOM 1657 C C . ARG A 1 210 ? -7.318 5.314 -21.329 1.00 75.94 210 ARG A C 1
ATOM 1659 O O . ARG A 1 210 ? -8.030 5.618 -22.284 1.00 75.94 210 ARG A O 1
ATOM 1666 N N . LYS A 1 211 ? -7.783 4.694 -20.250 1.00 79.31 211 LYS A N 1
ATOM 1667 C CA . LYS A 1 211 ? -9.188 4.359 -20.039 1.00 79.31 211 LYS A CA 1
ATOM 1668 C C . LYS A 1 211 ? -9.743 5.182 -18.888 1.00 79.31 211 LYS A C 1
ATOM 1670 O O . LYS A 1 211 ? -9.146 5.256 -17.815 1.00 79.31 211 LYS A O 1
ATOM 1675 N N . GLN A 1 212 ? -10.889 5.803 -19.120 1.00 82.94 212 GLN A N 1
ATOM 1676 C CA . GLN A 1 212 ? -11.615 6.507 -18.076 1.00 82.94 212 GLN A CA 1
ATOM 1677 C C . GLN A 1 212 ? -12.337 5.496 -17.176 1.00 82.94 212 GLN A C 1
ATOM 1679 O O . GLN A 1 212 ? -12.939 4.545 -17.674 1.00 82.94 212 GLN A O 1
ATOM 1684 N N . LEU A 1 213 ? -12.270 5.708 -15.865 1.00 77.69 213 LEU A N 1
ATOM 1685 C CA . LEU A 1 213 ? -12.991 4.943 -14.852 1.00 77.69 213 LEU A CA 1
ATOM 1686 C C . LEU A 1 213 ? -14.169 5.776 -14.334 1.00 77.69 213 LEU A C 1
ATOM 1688 O O . LEU A 1 213 ? -14.013 6.963 -14.021 1.00 77.69 213 LEU A O 1
ATOM 1692 N N . ALA A 1 214 ? -15.343 5.158 -14.245 1.00 80.50 214 ALA A N 1
ATOM 1693 C CA . ALA A 1 214 ? -16.537 5.772 -13.683 1.00 80.50 214 ALA A CA 1
ATOM 1694 C C . ALA A 1 214 ? -16.577 5.614 -12.149 1.00 80.50 214 ALA A C 1
ATOM 1696 O O . ALA A 1 214 ? -15.959 4.702 -11.596 1.00 80.50 214 ALA A O 1
ATOM 1697 N N . PRO A 1 215 ? -17.305 6.482 -11.425 1.00 79.50 215 PRO A N 1
ATOM 1698 C CA . PRO A 1 215 ? -17.568 6.284 -10.002 1.00 79.50 215 PRO A CA 1
ATOM 1699 C C . PRO A 1 215 ? -18.166 4.898 -9.722 1.00 79.50 215 PRO A C 1
ATOM 1701 O O . PRO A 1 215 ? -19.162 4.514 -10.329 1.00 79.50 215 PRO A O 1
ATOM 1704 N N . GLY A 1 216 ? -17.568 4.156 -8.788 1.00 74.81 216 GLY A N 1
ATOM 1705 C CA . GLY A 1 216 ? -17.930 2.771 -8.476 1.00 74.81 216 GLY A CA 1
ATOM 1706 C C . GLY A 1 216 ? -17.093 1.713 -9.198 1.00 74.81 216 GLY A C 1
ATOM 1707 O O . GLY A 1 216 ? -17.037 0.574 -8.724 1.00 74.81 216 GLY A O 1
ATOM 1708 N N . ASP A 1 217 ? -16.395 2.073 -10.280 1.00 76.69 217 ASP A N 1
ATOM 1709 C CA . ASP A 1 217 ? -15.487 1.155 -10.965 1.00 76.69 217 ASP A CA 1
ATOM 1710 C C . ASP A 1 217 ? -14.291 0.808 -10.078 1.00 76.69 217 ASP A C 1
ATOM 1712 O O . ASP A 1 217 ? -13.818 1.601 -9.256 1.00 76.69 217 ASP A O 1
ATOM 1716 N N . ALA A 1 218 ? -13.771 -0.401 -10.269 1.00 75.81 218 ALA A N 1
ATOM 1717 C CA . ALA A 1 218 ? -12.602 -0.879 -9.558 1.00 75.81 218 ALA A CA 1
ATOM 1718 C C . ALA A 1 218 ? -11.591 -1.498 -10.517 1.00 75.81 218 ALA A C 1
ATOM 1720 O O . ALA A 1 218 ? -11.938 -2.305 -11.377 1.00 75.81 218 ALA A O 1
ATOM 1721 N N . LEU A 1 219 ? -10.326 -1.158 -10.308 1.00 75.50 219 LEU A N 1
ATOM 1722 C CA . LEU A 1 219 ? -9.187 -1.803 -10.927 1.00 75.50 219 LEU A CA 1
ATOM 1723 C C . LEU A 1 219 ? -8.609 -2.834 -9.966 1.00 75.50 219 LEU A C 1
ATOM 1725 O O . LEU A 1 219 ? -8.312 -2.523 -8.813 1.00 75.50 219 LEU A O 1
ATOM 1729 N N . VAL A 1 220 ? -8.445 -4.060 -10.450 1.00 77.25 220 VAL A N 1
ATOM 1730 C CA . VAL A 1 220 ? -7.801 -5.143 -9.709 1.00 77.25 220 VAL A CA 1
ATOM 1731 C C . VAL A 1 220 ? -6.470 -5.442 -10.381 1.00 77.25 220 VAL A C 1
ATOM 1733 O O . VAL A 1 220 ? -6.425 -5.689 -11.583 1.00 77.25 220 VAL A O 1
ATOM 1736 N N . CYS A 1 221 ? -5.393 -5.388 -9.608 1.00 74.88 221 CYS A N 1
ATOM 1737 C CA . CYS A 1 221 ? -4.037 -5.655 -10.056 1.00 74.88 221 CYS A CA 1
ATOM 1738 C C . CYS A 1 221 ? -3.449 -6.803 -9.232 1.00 74.88 221 CYS A C 1
ATOM 1740 O O . CYS A 1 221 ? -3.516 -6.803 -8.001 1.00 74.88 221 CYS A O 1
ATOM 1742 N N . SER A 1 222 ? -2.878 -7.779 -9.921 1.00 76.88 222 SER A N 1
ATOM 1743 C CA . SER A 1 222 ? -2.171 -8.919 -9.347 1.00 76.88 222 SER A CA 1
ATOM 1744 C C . SER A 1 222 ? -1.056 -9.331 -10.297 1.00 76.88 222 SER A C 1
ATOM 1746 O O . SER A 1 222 ? -1.133 -9.059 -11.498 1.00 76.88 222 SER A O 1
ATOM 1748 N N . MET A 1 223 ? -0.043 -10.022 -9.783 1.00 74.31 223 MET A N 1
ATOM 1749 C CA . MET A 1 223 ? 1.007 -10.571 -10.635 1.00 74.31 223 MET A CA 1
ATOM 1750 C C . MET A 1 223 ? 0.439 -11.590 -11.626 1.00 74.31 223 MET A C 1
ATOM 1752 O O . MET A 1 223 ? -0.419 -12.408 -11.285 1.00 74.31 223 MET A O 1
ATOM 1756 N N . ALA A 1 224 ? 0.906 -11.512 -12.873 1.00 72.56 224 ALA A N 1
ATOM 1757 C CA . ALA A 1 224 ? 0.507 -12.443 -13.916 1.00 72.56 224 ALA A CA 1
ATOM 1758 C C . ALA A 1 224 ? 1.117 -13.833 -13.649 1.00 72.56 224 ALA A C 1
ATOM 1760 O O . ALA A 1 224 ? 2.290 -13.908 -13.281 1.00 72.56 224 ALA A O 1
ATOM 1761 N N . PRO A 1 225 ? 0.381 -14.934 -13.901 1.00 71.38 225 PRO A N 1
ATOM 1762 C CA . PRO A 1 225 ? 0.927 -16.289 -13.778 1.00 71.38 225 PRO A CA 1
ATOM 1763 C C . PRO A 1 225 ? 2.121 -16.553 -14.706 1.00 71.38 225 PRO A C 1
ATOM 1765 O O . PRO A 1 225 ? 2.965 -17.393 -14.410 1.00 71.38 225 PRO A O 1
ATOM 1768 N N . TRP A 1 226 ? 2.183 -15.829 -15.827 1.00 75.56 226 TRP A N 1
ATOM 1769 C CA . TRP A 1 226 ? 3.204 -15.971 -16.859 1.00 75.56 226 TRP A CA 1
ATOM 1770 C C . TRP A 1 226 ? 3.886 -14.618 -17.091 1.00 75.56 226 TRP A C 1
ATOM 1772 O O . TRP A 1 226 ? 3.354 -13.791 -17.837 1.00 75.56 226 TRP A O 1
ATOM 1782 N N . PRO A 1 227 ? 5.022 -14.343 -16.425 1.00 70.38 227 PRO A N 1
ATOM 1783 C CA . PRO A 1 227 ? 5.746 -13.096 -16.617 1.00 70.38 227 PRO A CA 1
ATOM 1784 C C . PRO A 1 227 ? 6.387 -13.044 -18.006 1.00 70.38 227 PRO A C 1
ATOM 1786 O O . PRO A 1 227 ? 6.772 -14.067 -18.576 1.00 70.38 227 PRO A O 1
ATOM 1789 N N . VAL A 1 228 ? 6.525 -11.833 -18.543 1.00 72.31 228 VAL A N 1
ATOM 1790 C CA . VAL A 1 228 ? 7.202 -11.611 -19.824 1.00 72.31 228 VAL A CA 1
ATOM 1791 C C . VAL A 1 228 ? 8.694 -11.934 -19.662 1.00 72.31 228 VAL A C 1
ATOM 1793 O O . VAL A 1 228 ? 9.333 -11.365 -18.774 1.00 72.31 228 VAL A O 1
ATOM 1796 N N . PRO 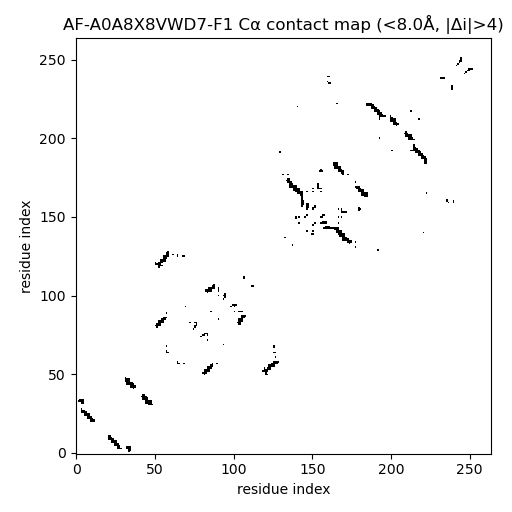A 1 229 ? 9.273 -12.823 -20.490 1.00 71.00 229 PRO A N 1
ATOM 1797 C CA . PRO A 1 229 ? 10.697 -13.117 -20.430 1.00 71.00 229 PRO A CA 1
ATOM 1798 C C . PRO A 1 229 ? 11.508 -11.900 -20.887 1.00 71.00 229 PRO A C 1
ATOM 1800 O O . PRO A 1 229 ? 11.249 -11.326 -21.945 1.00 71.00 229 PRO A O 1
ATOM 1803 N N . THR A 1 230 ? 12.512 -11.522 -20.101 1.00 68.88 230 THR A N 1
ATOM 1804 C CA . THR A 1 230 ? 13.458 -10.456 -20.441 1.00 68.88 230 THR A CA 1
ATOM 1805 C C . THR A 1 230 ? 14.785 -11.054 -20.897 1.00 68.88 230 THR A C 1
ATOM 1807 O O . THR A 1 230 ? 15.298 -11.992 -20.288 1.00 68.88 230 THR A O 1
ATOM 1810 N N . ALA A 1 231 ? 15.351 -10.513 -21.976 1.00 76.19 231 ALA A N 1
ATOM 1811 C CA . ALA A 1 231 ? 16.687 -10.876 -22.433 1.00 76.19 231 ALA A CA 1
ATOM 1812 C C . ALA A 1 231 ? 17.733 -9.985 -21.751 1.00 76.19 231 ALA A C 1
ATOM 1814 O O . ALA A 1 231 ? 17.564 -8.767 -21.681 1.00 76.19 231 ALA A O 1
ATOM 1815 N N . CYS A 1 232 ? 18.810 -10.602 -21.273 1.00 78.00 232 CYS A N 1
ATOM 1816 C CA . CYS A 1 232 ? 19.979 -9.924 -20.721 1.00 78.00 232 CYS A CA 1
ATOM 1817 C C . CYS A 1 232 ? 21.155 -10.098 -21.691 1.00 78.00 232 CYS A C 1
ATOM 1819 O O . CYS A 1 232 ? 21.288 -11.147 -22.322 1.00 78.00 232 CYS A O 1
ATOM 1821 N N . GLN A 1 233 ? 21.990 -9.070 -21.822 1.00 77.94 233 GLN A N 1
ATOM 1822 C CA . GLN A 1 233 ? 23.225 -9.115 -22.594 1.00 77.94 233 GLN A CA 1
ATOM 1823 C C . GLN A 1 233 ? 24.271 -10.004 -21.911 1.00 77.94 233 GLN A C 1
ATOM 1825 O O . GLN A 1 233 ? 24.949 -10.767 -22.598 1.00 77.94 233 GLN A O 1
ATOM 1830 N N . VAL A 1 234 ? 24.409 -9.904 -20.584 1.00 83.06 234 VAL A N 1
ATOM 1831 C CA . VAL A 1 234 ? 25.365 -10.708 -19.803 1.00 83.06 234 VAL A CA 1
ATOM 1832 C C . VAL A 1 234 ? 24.639 -11.481 -18.709 1.00 83.06 234 VAL A C 1
ATOM 1834 O O . VAL A 1 234 ? 24.494 -12.699 -18.785 1.00 83.06 234 VAL A O 1
ATOM 1837 N N . ASP A 1 235 ? 24.151 -10.771 -17.700 1.00 84.81 235 ASP A N 1
ATOM 1838 C CA . ASP A 1 235 ? 23.356 -11.312 -16.607 1.00 84.81 235 ASP A CA 1
ATOM 1839 C C . ASP A 1 235 ? 22.463 -10.206 -16.042 1.00 84.81 235 ASP A C 1
ATOM 1841 O O . ASP A 1 235 ? 22.766 -9.018 -16.162 1.00 84.81 235 ASP A O 1
ATOM 1845 N N . SER A 1 236 ? 21.357 -10.586 -15.404 1.00 76.81 236 SER A N 1
ATOM 1846 C CA . SER A 1 236 ? 20.356 -9.621 -14.941 1.00 76.81 236 SER A CA 1
ATOM 1847 C C . SER A 1 236 ? 20.895 -8.593 -13.949 1.00 76.81 236 SER A C 1
ATOM 1849 O O . SER A 1 236 ? 20.377 -7.482 -13.895 1.00 76.81 236 SER A O 1
ATOM 1851 N N . THR A 1 237 ? 21.898 -8.960 -13.148 1.00 84.56 237 THR A N 1
ATOM 1852 C CA . THR A 1 237 ? 22.425 -8.092 -12.091 1.00 84.56 237 THR A CA 1
ATOM 1853 C C . THR A 1 237 ? 23.400 -7.087 -12.675 1.00 84.56 237 THR A C 1
ATOM 1855 O O . THR A 1 237 ? 23.243 -5.887 -12.452 1.00 84.56 237 THR A O 1
ATOM 1858 N N . SER A 1 238 ? 24.377 -7.556 -13.452 1.00 85.94 238 SER A N 1
ATOM 1859 C CA . SER A 1 238 ? 25.356 -6.688 -14.107 1.00 85.94 238 SER A CA 1
ATOM 1860 C C . SER A 1 238 ? 24.682 -5.738 -15.086 1.00 85.94 238 SER A C 1
ATOM 1862 O O . SER A 1 238 ? 24.976 -4.544 -15.065 1.00 85.94 238 SER A O 1
ATOM 1864 N N . ASP A 1 239 ? 23.728 -6.228 -15.880 1.00 83.69 239 ASP A N 1
ATOM 1865 C CA . ASP A 1 239 ? 23.004 -5.399 -16.842 1.00 83.69 239 ASP A CA 1
ATOM 1866 C C . ASP A 1 239 ? 22.147 -4.346 -16.139 1.00 83.69 239 ASP A C 1
ATOM 1868 O O . ASP A 1 239 ? 22.119 -3.192 -16.569 1.00 83.69 239 ASP A O 1
ATOM 1872 N N . PHE A 1 240 ? 21.492 -4.697 -15.027 1.00 86.38 240 PHE A N 1
ATOM 1873 C CA . PHE A 1 240 ? 20.742 -3.735 -14.221 1.00 86.38 240 PHE A CA 1
ATOM 1874 C C . PHE A 1 240 ? 21.657 -2.659 -13.626 1.00 86.38 240 PHE A C 1
ATOM 1876 O O . PHE A 1 240 ? 21.389 -1.471 -13.797 1.00 86.38 240 PHE A O 1
ATOM 1883 N N . LEU A 1 241 ? 22.749 -3.056 -12.962 1.00 89.75 241 LEU A N 1
ATOM 1884 C CA . LEU A 1 241 ? 23.697 -2.125 -12.342 1.00 89.75 241 LEU A CA 1
ATOM 1885 C C . LEU A 1 241 ? 24.342 -1.198 -13.377 1.00 89.75 241 LEU A C 1
ATOM 1887 O O . LEU A 1 241 ? 24.472 0.003 -13.139 1.00 89.75 241 LEU A O 1
ATOM 1891 N N . ARG A 1 242 ? 24.691 -1.737 -14.546 1.00 88.81 242 ARG A N 1
ATOM 1892 C CA . ARG A 1 242 ? 25.197 -0.954 -15.672 1.00 88.81 242 ARG A CA 1
ATOM 1893 C C . ARG A 1 242 ? 24.141 0.008 -16.203 1.00 88.81 242 ARG A C 1
ATOM 1895 O O . ARG A 1 242 ? 24.441 1.176 -16.402 1.00 88.81 242 ARG A O 1
ATOM 1902 N N . SER A 1 243 ? 22.896 -0.443 -16.351 1.00 87.25 243 SER A N 1
ATOM 1903 C CA . SER A 1 243 ? 21.791 0.395 -16.831 1.00 87.25 243 SER A CA 1
ATOM 1904 C C . SER A 1 243 ? 21.487 1.563 -15.892 1.00 87.25 243 SER A C 1
ATOM 1906 O O . SER A 1 243 ? 21.260 2.676 -16.361 1.00 87.25 243 SER A O 1
ATOM 1908 N N . ILE A 1 244 ? 21.512 1.360 -14.569 1.00 91.62 244 ILE A N 1
ATOM 1909 C CA . ILE A 1 244 ? 21.300 2.463 -13.614 1.00 91.62 244 ILE A CA 1
ATOM 1910 C C . ILE A 1 244 ? 22.513 3.401 -13.535 1.00 91.62 244 ILE A C 1
ATOM 1912 O O . ILE A 1 244 ? 22.339 4.604 -13.345 1.00 91.62 244 ILE A O 1
ATOM 1916 N N . HIS A 1 245 ? 23.732 2.884 -13.696 1.00 90.44 245 HIS A N 1
ATOM 1917 C CA . HIS A 1 245 ? 24.943 3.701 -13.704 1.00 90.44 245 HIS A CA 1
ATOM 1918 C C . HIS A 1 245 ? 25.034 4.554 -14.977 1.00 90.44 245 HIS A C 1
ATOM 1920 O O . HIS A 1 245 ? 25.130 5.776 -14.888 1.00 90.44 245 HIS A O 1
ATOM 1926 N N . ASP A 1 246 ? 24.947 3.922 -16.148 1.00 89.19 246 ASP A N 1
ATOM 1927 C CA . ASP A 1 246 ? 25.139 4.567 -17.450 1.00 89.19 246 ASP A CA 1
ATOM 1928 C C . ASP A 1 246 ? 23.888 5.346 -17.889 1.00 89.19 246 ASP A C 1
ATOM 1930 O O . ASP A 1 246 ? 24.000 6.414 -18.480 1.00 89.19 246 ASP A O 1
ATOM 1934 N N . GLY A 1 247 ? 22.690 4.829 -17.594 1.00 87.56 247 GLY A N 1
ATOM 1935 C CA . GLY A 1 247 ? 21.423 5.425 -18.029 1.00 87.56 247 GLY A CA 1
ATOM 1936 C C . GLY A 1 247 ? 20.837 6.444 -17.052 1.00 87.56 247 GLY A C 1
ATOM 1937 O O . GLY A 1 247 ? 20.315 7.473 -17.476 1.00 87.56 247 GLY A O 1
ATOM 1938 N N . LEU A 1 248 ? 20.915 6.177 -15.744 1.00 88.00 248 LEU A N 1
ATOM 1939 C CA . LEU A 1 248 ? 20.342 7.045 -14.703 1.00 88.00 248 LEU A CA 1
ATOM 1940 C C . LEU A 1 248 ? 21.398 7.822 -13.914 1.00 88.00 248 LEU A C 1
ATOM 1942 O O . LEU A 1 248 ? 21.040 8.554 -12.990 1.00 88.00 248 LEU A O 1
ATOM 1946 N N . HIS A 1 249 ? 22.683 7.684 -14.265 1.00 86.81 249 HIS A N 1
ATOM 1947 C CA . HIS A 1 249 ? 23.781 8.379 -13.593 1.00 86.81 249 HIS A CA 1
ATOM 1948 C C . HIS A 1 249 ? 23.777 8.150 -12.073 1.00 86.81 249 HIS A C 1
ATOM 1950 O O . HIS A 1 249 ? 24.111 9.039 -11.280 1.00 86.81 249 HIS A O 1
ATOM 1956 N N . TRP A 1 250 ? 23.348 6.955 -11.654 1.00 86.56 250 TRP A N 1
ATOM 1957 C CA . TRP A 1 250 ? 23.080 6.670 -10.254 1.00 86.56 250 TRP A CA 1
ATOM 1958 C C . TRP A 1 250 ? 24.348 6.805 -9.407 1.00 86.56 250 TRP A C 1
ATOM 1960 O O . TRP A 1 250 ? 25.348 6.125 -9.631 1.00 86.56 250 TRP A O 1
ATOM 1970 N N . ASN A 1 251 ? 24.281 7.690 -8.406 1.00 85.75 251 ASN A N 1
ATOM 1971 C CA . ASN A 1 251 ? 25.361 7.975 -7.459 1.00 85.75 251 ASN A CA 1
ATOM 1972 C C . ASN A 1 251 ? 26.697 8.395 -8.117 1.00 85.75 251 ASN A C 1
ATOM 1974 O O . ASN A 1 251 ? 27.769 8.192 -7.541 1.00 85.75 251 ASN A O 1
ATOM 1978 N N . LEU A 1 252 ? 26.652 9.014 -9.304 1.00 83.12 252 LEU A N 1
ATOM 1979 C CA . LEU A 1 252 ? 27.844 9.598 -9.915 1.00 83.12 252 LEU A CA 1
ATOM 1980 C C . LEU A 1 252 ? 28.354 10.774 -9.077 1.00 83.12 252 LEU A C 1
ATOM 1982 O O . LEU A 1 252 ? 27.697 11.804 -8.916 1.00 83.12 252 LEU A O 1
ATOM 1986 N N . ARG A 1 253 ? 29.574 10.632 -8.559 1.00 76.62 253 ARG A N 1
ATOM 1987 C CA . ARG A 1 253 ? 30.289 11.714 -7.884 1.00 76.62 253 ARG A CA 1
ATOM 1988 C C . ARG A 1 253 ? 31.167 12.437 -8.901 1.00 76.62 253 ARG A C 1
ATOM 1990 O O . ARG A 1 253 ? 32.085 11.839 -9.452 1.00 76.62 253 ARG A O 1
ATOM 1997 N N . LYS A 1 254 ? 30.959 13.746 -9.069 1.00 74.19 254 LYS A N 1
ATOM 1998 C CA . LYS A 1 254 ? 31.973 14.605 -9.696 1.00 74.19 254 LYS A CA 1
ATOM 1999 C C . LYS A 1 254 ? 33.220 14.605 -8.814 1.00 74.19 254 LYS A C 1
ATOM 2001 O O . LYS A 1 254 ? 33.141 14.923 -7.625 1.00 74.19 254 LYS A O 1
ATOM 2006 N N . THR A 1 255 ? 34.356 14.217 -9.379 1.00 70.12 255 THR A N 1
ATOM 2007 C CA . THR A 1 255 ? 35.661 14.310 -8.725 1.00 70.12 255 THR A CA 1
ATOM 2008 C C . THR A 1 255 ? 35.906 15.768 -8.351 1.00 70.12 255 THR A C 1
ATOM 2010 O O . THR A 1 255 ? 35.910 16.640 -9.216 1.00 70.12 255 THR A O 1
ATOM 2013 N N . GLN A 1 256 ? 36.064 16.050 -7.057 1.00 59.03 256 GLN A N 1
ATOM 2014 C CA . GLN A 1 256 ? 36.526 17.365 -6.624 1.00 59.03 256 GLN A CA 1
ATOM 2015 C C . GLN A 1 256 ? 38.000 17.483 -7.016 1.00 59.03 256 GLN A C 1
ATOM 2017 O O . GLN A 1 256 ? 38.801 16.625 -6.639 1.00 59.03 256 GLN A O 1
ATOM 2022 N N . ALA A 1 257 ? 38.344 18.512 -7.794 1.00 66.19 257 ALA A N 1
ATOM 2023 C CA . ALA A 1 257 ? 39.736 18.905 -7.964 1.00 66.19 257 ALA A CA 1
ATOM 2024 C C . ALA A 1 257 ? 40.322 19.272 -6.588 1.00 66.19 257 ALA A C 1
ATOM 2026 O O . ALA A 1 257 ? 39.593 19.688 -5.687 1.00 66.19 257 ALA A O 1
ATOM 2027 N N . PHE A 1 258 ? 41.629 19.063 -6.415 1.00 59.97 258 PHE A N 1
ATOM 2028 C CA . PHE A 1 258 ? 42.319 19.307 -5.142 1.00 59.97 258 PHE A CA 1
ATOM 2029 C C . PHE A 1 258 ? 42.220 20.777 -4.696 1.00 59.97 258 PHE A C 1
ATOM 2031 O O . PHE A 1 258 ? 42.161 21.060 -3.502 1.00 59.97 258 PHE A O 1
ATOM 2038 N N . ASP A 1 259 ? 42.090 21.682 -5.665 1.00 63.84 259 ASP A N 1
ATOM 2039 C CA . ASP A 1 259 ? 41.764 23.083 -5.453 1.00 63.84 259 ASP A CA 1
ATOM 2040 C C . ASP A 1 259 ? 40.272 23.285 -5.757 1.00 63.84 259 ASP A C 1
ATOM 2042 O O . ASP A 1 259 ? 39.778 22.824 -6.787 1.00 63.84 259 ASP A O 1
ATOM 2046 N N . GLY A 1 260 ? 39.543 23.928 -4.839 1.00 61.38 260 GLY A N 1
ATOM 2047 C CA . GLY A 1 260 ? 38.100 24.187 -4.938 1.00 61.38 260 GLY A CA 1
ATOM 2048 C C . GLY A 1 260 ? 37.667 24.954 -6.204 1.00 61.38 260 GLY A C 1
ATOM 2049 O O . GLY A 1 260 ? 38.496 25.294 -7.048 1.00 61.38 260 GLY A O 1
ATOM 2050 N N . PRO A 1 261 ? 36.358 25.227 -6.371 1.00 51.91 261 PRO A N 1
ATOM 2051 C CA . PRO A 1 261 ? 35.822 25.743 -7.627 1.00 51.91 261 PRO A CA 1
ATOM 2052 C C . PRO A 1 261 ? 36.492 27.069 -8.005 1.00 51.91 261 PRO A C 1
ATOM 2054 O O . PRO A 1 261 ? 36.449 28.039 -7.251 1.00 51.91 261 PRO A O 1
ATOM 2057 N N . ARG A 1 262 ? 37.111 27.101 -9.188 1.00 60.53 262 ARG A N 1
ATOM 2058 C CA . ARG A 1 262 ? 37.3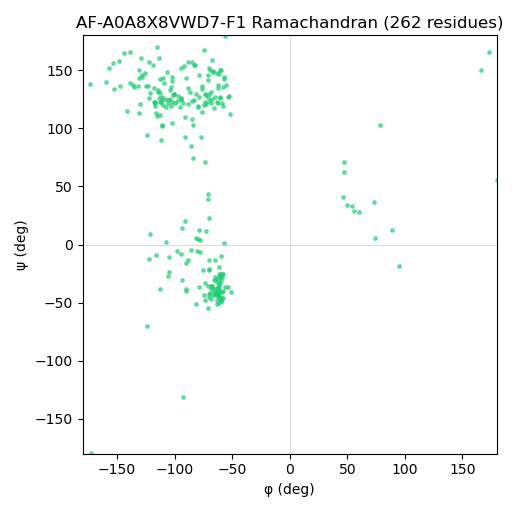42 28.342 -9.924 1.00 60.53 262 ARG A CA 1
ATOM 2059 C C . ARG A 1 262 ? 36.130 28.515 -10.826 1.00 60.53 262 ARG A C 1
ATOM 2061 O O . ARG A 1 262 ? 36.074 27.905 -11.891 1.00 60.53 262 ARG A O 1
ATOM 2068 N N . ASP A 1 263 ? 35.137 29.242 -10.334 1.00 52.22 263 ASP A N 1
ATOM 2069 C CA . ASP A 1 263 ? 34.048 29.719 -11.183 1.00 52.22 263 ASP A CA 1
ATOM 2070 C C . ASP A 1 263 ? 34.580 30.813 -12.142 1.00 52.22 263 ASP A C 1
ATOM 2072 O O . ASP A 1 263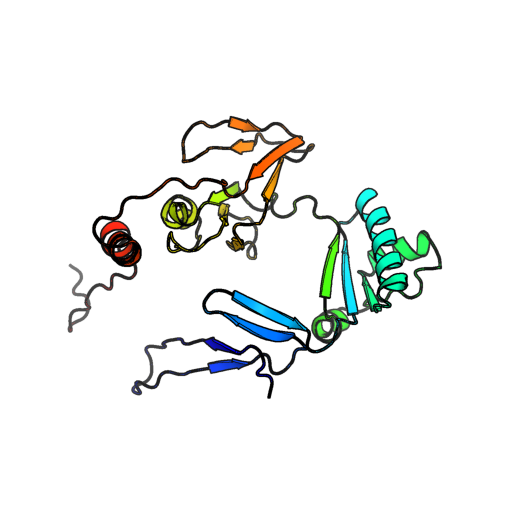 ? 35.602 31.435 -11.827 1.00 52.22 263 ASP A O 1
ATOM 2076 N N . PRO A 1 264 ? 33.960 30.970 -13.329 1.00 61.69 264 PRO A N 1
ATOM 2077 C CA . PRO A 1 264 ? 34.452 31.795 -14.440 1.00 61.69 264 PRO A CA 1
ATOM 2078 C C . PRO A 1 264 ? 34.470 33.305 -14.177 1.00 61.69 264 PRO A C 1
ATOM 2080 O O . PRO A 1 264 ? 33.623 33.797 -13.398 1.00 61.69 264 PRO A O 1
#